Protein AF-A0A961FIK1-F1 (afdb_monomer_lite)

Radius of gyration: 22.3 Å; chains: 1; bounding box: 65×38×54 Å

Structure (mmCIF, N/CA/C/O backbone):
data_AF-A0A961FIK1-F1
#
_entry.id   AF-A0A961FIK1-F1
#
loop_
_atom_site.group_PDB
_atom_site.id
_atom_site.type_symbol
_atom_site.label_atom_id
_atom_site.label_alt_id
_atom_site.label_comp_id
_atom_site.label_asym_id
_atom_site.label_entity_id
_atom_site.label_seq_id
_atom_site.pdbx_PDB_ins_code
_atom_site.Cartn_x
_atom_site.Cartn_y
_atom_site.Cartn_z
_atom_site.occupancy
_atom_site.B_iso_or_equiv
_atom_site.auth_seq_id
_atom_site.auth_comp_id
_atom_site.auth_asym_id
_atom_site.auth_atom_id
_atom_site.pdbx_PDB_model_num
ATOM 1 N N . MET A 1 1 ? -31.647 -3.661 10.008 1.00 35.75 1 MET A N 1
ATOM 2 C CA . MET A 1 1 ? -30.331 -3.329 10.589 1.00 35.75 1 MET A CA 1
ATOM 3 C C . MET A 1 1 ? -29.696 -4.655 10.958 1.00 35.75 1 MET A C 1
ATOM 5 O O . MET A 1 1 ? -30.369 -5.390 11.673 1.00 35.75 1 MET A O 1
ATOM 9 N N . PRO A 1 2 ? -28.535 -5.035 10.400 1.00 36.81 2 PRO A N 1
ATOM 10 C CA . PRO A 1 2 ? -27.860 -6.245 10.852 1.00 36.81 2 PRO A CA 1
ATOM 11 C C . PRO A 1 2 ? -27.479 -6.052 12.323 1.00 36.81 2 PRO A C 1
ATOM 13 O O . PRO A 1 2 ? -27.181 -4.933 12.738 1.00 36.81 2 PRO A O 1
ATOM 16 N N . GLU A 1 3 ? -27.604 -7.111 13.112 1.00 38.38 3 GLU A N 1
ATOM 17 C CA . GLU A 1 3 ? -27.375 -7.116 14.557 1.00 38.38 3 GLU A CA 1
ATOM 18 C C . GLU A 1 3 ? -25.974 -6.569 14.874 1.00 38.38 3 GLU A C 1
ATOM 20 O O . GLU A 1 3 ? -24.973 -7.192 14.533 1.00 38.38 3 GLU A O 1
ATOM 25 N N . LEU A 1 4 ? -25.908 -5.384 15.496 1.00 46.44 4 LEU A N 1
ATOM 26 C CA . LEU A 1 4 ? -24.669 -4.811 16.023 1.00 46.44 4 LEU A CA 1
ATOM 27 C C . LEU A 1 4 ? -24.078 -5.810 17.017 1.00 46.44 4 LEU A C 1
ATOM 29 O O . LEU A 1 4 ? -24.717 -6.152 18.013 1.00 46.44 4 LEU A O 1
ATOM 33 N N . HIS A 1 5 ? -22.888 -6.312 16.706 1.00 48.72 5 HIS A N 1
ATOM 34 C CA . HIS A 1 5 ? -22.223 -7.367 17.449 1.00 48.72 5 HIS A CA 1
ATOM 35 C C . HIS A 1 5 ? -22.057 -6.979 18.932 1.00 48.72 5 HIS A C 1
ATOM 37 O O . HIS A 1 5 ? -21.330 -6.062 19.306 1.00 48.72 5 HIS A O 1
ATOM 43 N N . THR A 1 6 ? -22.787 -7.678 19.806 1.00 42.31 6 THR A N 1
ATOM 44 C CA . THR A 1 6 ? -22.958 -7.352 21.231 1.00 42.31 6 THR A CA 1
ATOM 45 C C . THR A 1 6 ? -21.866 -7.948 22.121 1.00 42.31 6 THR A C 1
ATOM 47 O O . THR A 1 6 ? -22.163 -8.584 23.139 1.00 42.31 6 THR A O 1
ATOM 50 N N . LYS A 1 7 ? -20.592 -7.784 21.763 1.00 56.00 7 LYS A N 1
ATOM 51 C CA . LYS A 1 7 ? -19.509 -7.998 22.729 1.00 56.00 7 LYS A CA 1
ATOM 52 C C . LYS A 1 7 ? -18.836 -6.673 23.031 1.00 56.00 7 LYS A C 1
ATOM 54 O O . LYS A 1 7 ? -17.932 -6.234 22.341 1.00 56.00 7 LYS A O 1
ATOM 59 N N . ASP A 1 8 ? -19.275 -6.038 24.109 1.00 60.16 8 ASP A N 1
ATOM 60 C CA . ASP A 1 8 ? -18.541 -4.925 24.696 1.00 60.16 8 ASP A CA 1
ATOM 61 C C . ASP A 1 8 ? -17.153 -5.409 25.138 1.00 60.16 8 ASP A C 1
ATOM 63 O O . ASP A 1 8 ? -17.010 -5.980 26.219 1.00 60.16 8 ASP A O 1
ATOM 67 N N . ILE A 1 9 ? -16.127 -5.173 24.318 1.00 68.69 9 ILE A N 1
ATOM 68 C CA . ILE A 1 9 ? -14.742 -5.297 24.770 1.00 68.69 9 ILE A CA 1
ATOM 69 C C . ILE A 1 9 ? -14.497 -4.166 25.771 1.00 68.69 9 ILE A C 1
ATOM 71 O O . ILE A 1 9 ? -14.730 -2.978 25.500 1.00 68.69 9 ILE A O 1
ATOM 75 N N . ASN A 1 10 ? -14.060 -4.531 26.970 1.00 71.94 10 ASN A N 1
ATOM 76 C CA . ASN A 1 10 ? -13.665 -3.552 27.975 1.00 71.94 10 ASN A CA 1
ATOM 77 C C . ASN A 1 10 ? -12.307 -2.945 27.570 1.00 71.94 10 ASN A C 1
ATOM 79 O O . ASN A 1 10 ? -11.428 -3.689 27.147 1.00 71.94 10 ASN A O 1
ATOM 83 N N . PRO A 1 11 ? -12.050 -1.634 27.743 1.00 70.50 11 PRO A N 1
ATOM 84 C CA . PRO A 1 11 ? -10.705 -1.073 27.579 1.00 70.50 11 PRO A CA 1
ATOM 85 C C . PRO A 1 11 ? -9.588 -1.840 28.301 1.00 70.50 11 PRO A C 1
ATOM 87 O O . PRO A 1 11 ? -8.454 -1.837 27.835 1.00 70.50 11 PRO A O 1
ATOM 90 N N . ALA A 1 12 ? -9.891 -2.500 29.425 1.00 68.44 12 ALA A N 1
ATOM 91 C CA . ALA A 1 12 ? -8.939 -3.341 30.156 1.00 68.44 12 ALA A CA 1
ATOM 92 C C . ALA A 1 12 ? -8.556 -4.644 29.424 1.00 68.44 12 ALA A C 1
ATOM 94 O O . ALA A 1 12 ? -7.549 -5.261 29.761 1.00 68.44 12 ALA A O 1
ATOM 95 N N . GLU A 1 13 ? -9.352 -5.059 28.441 1.00 80.06 13 GLU A N 1
ATOM 96 C CA . GLU A 1 13 ? -9.110 -6.222 27.584 1.00 80.06 13 GLU A CA 1
ATOM 97 C C . GLU A 1 13 ? -8.323 -5.847 26.319 1.00 80.06 13 GLU A C 1
ATOM 99 O O . GLU A 1 13 ? -7.896 -6.736 25.581 1.00 80.06 13 GLU A O 1
ATOM 104 N N . LEU A 1 14 ? -8.094 -4.547 26.069 1.00 85.25 14 LEU A N 1
ATOM 105 C CA . LEU A 1 14 ? -7.234 -4.122 24.972 1.00 85.25 14 LEU A CA 1
ATOM 106 C C . LEU A 1 14 ? -5.791 -4.595 25.214 1.00 85.25 14 LEU A C 1
ATOM 108 O O . LEU A 1 14 ? -5.265 -4.462 26.325 1.00 85.25 14 LEU A O 1
ATOM 112 N N . PRO A 1 15 ? -5.111 -5.086 24.166 1.00 87.81 15 PRO A N 1
ATOM 113 C CA . PRO A 1 15 ? -3.710 -5.449 24.214 1.00 87.81 15 PRO A CA 1
ATOM 114 C C . PRO A 1 15 ? -2.859 -4.335 24.804 1.00 87.81 15 PRO A C 1
ATOM 116 O O . PRO A 1 15 ? -2.998 -3.156 24.460 1.00 87.81 15 PRO A O 1
ATOM 119 N N . LYS A 1 16 ? -1.903 -4.736 25.647 1.00 90.19 16 LYS A N 1
ATOM 120 C CA . LYS A 1 16 ? -0.999 -3.798 26.311 1.00 90.19 16 LYS A CA 1
ATOM 121 C C . LYS A 1 16 ? -0.281 -2.893 25.306 1.00 90.19 16 LYS A C 1
ATOM 123 O O . LYS A 1 16 ? -0.148 -1.708 25.581 1.00 90.19 16 LYS A O 1
ATOM 128 N N . GLN A 1 17 ? 0.073 -3.423 24.130 1.00 89.31 17 GLN A N 1
ATOM 129 C CA . GLN A 1 17 ? 0.650 -2.670 23.011 1.00 89.31 17 GLN A CA 1
ATOM 130 C C . GLN A 1 17 ? -0.136 -1.392 22.690 1.00 89.31 17 GLN A C 1
ATOM 132 O O . GLN A 1 17 ? 0.450 -0.316 22.648 1.00 89.31 17 GLN A O 1
ATOM 137 N N . ILE A 1 18 ? -1.460 -1.485 22.543 1.00 91.25 18 ILE A N 1
ATOM 138 C CA . ILE A 1 18 ? -2.315 -0.338 22.209 1.00 91.25 18 ILE A CA 1
ATOM 139 C C . ILE A 1 18 ? -2.336 0.653 23.380 1.00 91.25 18 ILE A C 1
ATOM 141 O O . ILE A 1 18 ? -2.172 1.857 23.193 1.00 91.25 18 ILE A O 1
ATOM 145 N N . THR A 1 19 ? -2.484 0.159 24.613 1.00 92.69 19 THR A N 1
ATOM 146 C CA . THR A 1 19 ? -2.530 1.034 25.798 1.00 92.69 19 THR A CA 1
ATOM 147 C C . THR A 1 19 ? -1.193 1.724 26.092 1.00 92.69 19 THR A C 1
ATOM 149 O O . THR A 1 19 ? -1.180 2.873 26.536 1.00 92.69 19 THR A O 1
ATOM 152 N N . ASP A 1 20 ? -0.068 1.052 25.841 1.00 94.62 20 ASP A N 1
ATOM 153 C CA . ASP A 1 20 ? 1.279 1.593 26.018 1.00 94.62 20 ASP A CA 1
ATOM 154 C C . ASP A 1 20 ? 1.614 2.574 24.885 1.00 94.62 20 ASP A C 1
ATOM 156 O O . ASP A 1 20 ? 2.186 3.630 25.158 1.00 94.62 20 ASP A O 1
ATOM 160 N N . PHE A 1 21 ? 1.167 2.303 23.651 1.00 93.88 21 PHE A N 1
ATOM 161 C CA . PHE A 1 21 ? 1.253 3.246 22.534 1.00 93.88 21 PHE A CA 1
ATOM 162 C C . PHE A 1 21 ? 0.547 4.566 22.862 1.00 93.88 21 PHE A C 1
ATOM 164 O O . PHE A 1 21 ? 1.175 5.621 22.786 1.00 93.88 21 PHE A O 1
ATOM 171 N N . VAL A 1 22 ? -0.712 4.515 23.320 1.00 94.75 22 VAL A N 1
ATOM 172 C CA . VAL A 1 22 ? -1.480 5.713 23.710 1.00 94.75 22 VAL A CA 1
ATOM 173 C C . VAL A 1 22 ? -0.747 6.524 24.780 1.00 94.75 22 VAL A C 1
ATOM 175 O O . VAL A 1 22 ? -0.641 7.744 24.662 1.00 94.75 22 VAL A O 1
ATOM 178 N N . LYS A 1 23 ? -0.186 5.870 25.806 1.00 93.75 23 LYS A N 1
ATOM 179 C CA . LYS A 1 23 ? 0.623 6.555 26.832 1.00 93.75 23 LYS A CA 1
ATOM 180 C C . LYS A 1 23 ? 1.882 7.192 26.241 1.00 93.75 23 LYS A C 1
ATOM 182 O O . LYS A 1 23 ? 2.239 8.295 26.645 1.00 93.75 23 LYS A O 1
ATOM 187 N N . GLY A 1 24 ? 2.543 6.511 25.305 1.00 95.88 24 GLY A N 1
ATOM 188 C CA . GLY A 1 24 ? 3.771 6.979 24.662 1.00 95.88 24 GLY A CA 1
ATOM 189 C C . GLY A 1 24 ? 3.569 8.203 23.770 1.00 95.88 24 GLY A C 1
ATOM 190 O O . GLY A 1 24 ? 4.439 9.071 23.717 1.00 95.88 24 GLY A O 1
ATOM 191 N N . ILE A 1 25 ? 2.415 8.310 23.106 1.00 95.38 25 ILE A N 1
ATOM 192 C CA . ILE A 1 25 ? 2.108 9.449 22.232 1.00 95.38 25 ILE A CA 1
ATOM 193 C C . ILE A 1 25 ? 1.378 10.592 22.947 1.00 95.38 25 ILE A C 1
ATOM 195 O O . ILE A 1 25 ? 1.296 11.684 22.395 1.00 95.38 25 ILE A O 1
ATOM 199 N N . ALA A 1 26 ? 0.890 10.391 24.176 1.00 94.56 26 ALA A N 1
ATOM 200 C CA . ALA A 1 26 ? 0.053 11.359 24.891 1.00 94.56 26 ALA A CA 1
ATOM 201 C C . ALA A 1 26 ? 0.658 12.767 25.009 1.00 94.56 26 ALA A C 1
ATOM 203 O O . ALA A 1 26 ? -0.076 13.748 24.951 1.00 94.56 26 ALA A O 1
ATOM 204 N N . SER A 1 27 ? 1.982 12.888 25.140 1.00 95.44 27 SER A N 1
ATOM 205 C CA . SER A 1 27 ? 2.669 14.187 25.223 1.00 95.44 27 SER A CA 1
ATOM 206 C C . SER A 1 27 ? 2.723 14.953 23.896 1.00 95.44 27 SER A C 1
ATOM 208 O O . SER A 1 27 ? 2.976 16.155 23.903 1.00 95.44 27 SER A O 1
ATOM 210 N N . GLN A 1 28 ? 2.491 14.279 22.767 1.00 95.44 28 GLN A N 1
ATOM 211 C CA . GLN A 1 28 ? 2.524 14.870 21.425 1.00 95.44 28 GLN A CA 1
ATOM 212 C C . GLN A 1 28 ? 1.189 15.522 21.043 1.00 95.44 28 GLN A C 1
ATOM 214 O O . GLN A 1 28 ? 1.136 16.296 20.089 1.00 95.44 28 GLN A O 1
ATOM 219 N N . TYR A 1 29 ? 0.113 15.218 21.776 1.00 94.75 29 TYR A N 1
ATOM 220 C CA . TYR A 1 29 ? -1.241 15.644 21.443 1.00 94.75 29 TYR A CA 1
ATOM 221 C C . TYR A 1 29 ? -1.855 16.508 22.548 1.00 94.75 29 TYR A C 1
ATOM 223 O O . TYR A 1 29 ? -1.682 16.230 23.733 1.00 94.75 29 TYR A O 1
ATOM 231 N N . PRO A 1 30 ? -2.639 17.538 22.187 1.00 92.12 30 PRO A N 1
ATOM 232 C CA . PRO A 1 30 ? -3.250 18.433 23.168 1.00 92.12 30 PRO A CA 1
ATOM 233 C C . PRO A 1 30 ? -4.394 17.781 23.961 1.00 92.12 30 PRO A C 1
ATOM 235 O O . PRO A 1 30 ? -4.764 1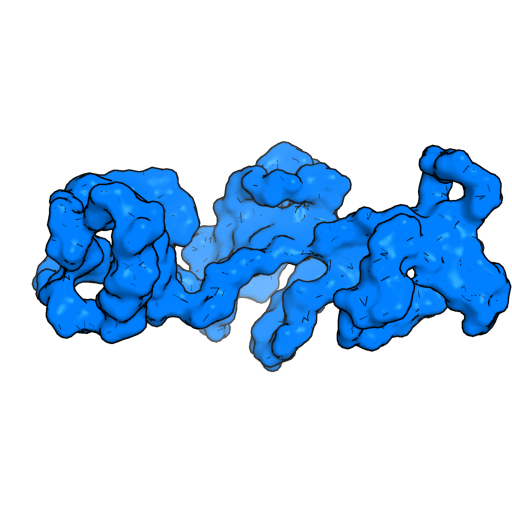8.274 25.024 1.00 92.12 30 PRO A O 1
ATOM 238 N N . ASN A 1 31 ? -5.006 16.713 23.441 1.00 93.38 31 ASN A N 1
ATOM 239 C CA . ASN A 1 31 ? -6.105 15.998 24.087 1.00 93.38 31 ASN A CA 1
ATOM 240 C C . ASN A 1 31 ? -6.201 14.548 23.587 1.00 93.38 31 ASN A C 1
ATOM 242 O O . ASN A 1 31 ? -5.608 14.184 22.572 1.00 93.38 31 ASN A O 1
ATOM 246 N N . SER A 1 32 ? -6.989 13.727 24.287 1.00 91.38 32 SER A N 1
ATOM 247 C CA . SER A 1 32 ? -7.154 12.306 23.968 1.00 91.38 32 SER A CA 1
ATOM 248 C C . SER A 1 32 ? -7.853 12.038 22.641 1.00 91.38 32 SER A C 1
ATOM 250 O O . SER A 1 32 ? -7.494 11.090 21.949 1.00 91.38 32 SER A O 1
ATOM 252 N N . LYS A 1 33 ? -8.800 12.893 22.244 1.00 93.62 33 LYS A N 1
ATOM 253 C CA . LYS A 1 33 ? -9.510 12.769 20.966 1.00 93.62 33 LYS A CA 1
ATOM 254 C C . LYS A 1 33 ? -8.563 12.892 19.769 1.00 93.62 33 LYS A C 1
ATOM 256 O O . LYS A 1 33 ? -8.719 12.161 18.797 1.00 93.62 33 LYS A O 1
ATOM 261 N N . ALA A 1 34 ? -7.549 13.752 19.849 1.00 94.50 34 ALA A N 1
ATOM 262 C CA . ALA A 1 34 ? -6.562 13.922 18.782 1.00 94.50 34 ALA A CA 1
ATOM 263 C C . ALA A 1 34 ? -5.703 12.662 18.531 1.00 94.50 34 ALA A C 1
ATOM 265 O O . ALA A 1 34 ? -5.119 12.526 17.461 1.00 94.50 34 ALA A O 1
ATOM 266 N N . MET A 1 35 ? -5.672 11.717 19.477 1.00 95.81 35 MET A N 1
ATOM 267 C CA . MET A 1 35 ? -4.962 10.439 19.343 1.00 95.81 35 MET A CA 1
ATOM 268 C C . MET A 1 35 ? -5.788 9.346 18.650 1.00 95.81 35 MET A C 1
ATOM 270 O O . MET A 1 35 ? -5.281 8.240 18.462 1.00 95.81 35 MET A O 1
ATOM 274 N N . LEU A 1 36 ? -7.044 9.618 18.275 1.00 96.06 36 LEU A N 1
ATOM 275 C CA . LEU A 1 36 ? -7.981 8.601 17.790 1.00 96.06 36 LEU A CA 1
ATOM 276 C C . LEU A 1 36 ? -7.482 7.867 16.541 1.00 96.06 36 LEU A C 1
ATOM 278 O O . LEU A 1 36 ? -7.367 6.646 16.574 1.00 96.06 36 LEU A O 1
ATOM 282 N N . ILE A 1 37 ? -7.131 8.591 15.474 1.00 95.44 37 ILE A N 1
ATOM 283 C CA . ILE A 1 37 ? -6.659 7.982 14.218 1.00 95.44 37 ILE A CA 1
ATOM 284 C C . ILE A 1 37 ? -5.373 7.162 14.440 1.00 95.44 37 ILE A C 1
ATOM 286 O O . ILE A 1 37 ? -5.373 5.986 14.078 1.00 95.44 37 ILE A O 1
ATOM 290 N N . PRO A 1 38 ? -4.305 7.692 15.080 1.00 94.50 38 PRO A N 1
ATOM 291 C CA . PRO A 1 38 ? -3.120 6.890 15.387 1.00 94.50 38 PRO A CA 1
ATOM 292 C C . PRO A 1 38 ? -3.431 5.625 16.194 1.00 94.50 38 PRO A C 1
ATOM 294 O O . PRO A 1 38 ? -2.852 4.575 15.934 1.00 94.50 38 PRO A O 1
ATOM 297 N N . THR A 1 39 ? -4.356 5.714 17.153 1.00 95.38 39 THR A N 1
ATOM 298 C CA . THR A 1 39 ? -4.746 4.577 18.000 1.00 95.38 39 THR A CA 1
ATOM 299 C C . THR A 1 39 ? -5.529 3.527 17.213 1.00 95.38 39 THR A C 1
ATOM 301 O O . THR A 1 39 ? -5.288 2.337 17.395 1.00 95.38 39 THR A O 1
ATOM 304 N N . LEU A 1 40 ? -6.429 3.943 16.315 1.00 94.94 40 LEU A N 1
ATOM 305 C CA . LEU A 1 40 ? -7.152 3.041 15.411 1.00 94.94 40 LEU A CA 1
ATOM 306 C C . LEU A 1 40 ? -6.193 2.337 14.448 1.00 94.94 40 LEU A C 1
ATOM 308 O O . LEU A 1 40 ? -6.298 1.127 14.264 1.00 94.94 40 LEU A O 1
ATOM 312 N N . ILE A 1 41 ? -5.219 3.065 13.894 1.00 92.38 41 ILE A N 1
ATOM 313 C CA . ILE A 1 41 ? -4.173 2.479 13.049 1.00 92.38 41 ILE A CA 1
ATOM 314 C C . ILE A 1 41 ? -3.366 1.458 13.853 1.00 92.38 41 ILE A C 1
ATOM 316 O O . ILE A 1 41 ? -3.162 0.350 13.374 1.00 92.38 41 ILE A O 1
ATOM 320 N N . GLU A 1 42 ? -2.942 1.784 15.076 1.00 92.12 42 GLU A N 1
ATOM 321 C CA . GLU A 1 42 ? -2.188 0.853 15.925 1.00 92.12 42 GLU A CA 1
ATOM 322 C C . GLU A 1 42 ? -2.999 -0.402 16.279 1.00 92.12 42 GLU A C 1
ATOM 324 O O . GLU A 1 42 ? -2.485 -1.519 16.218 1.00 92.12 42 GLU A O 1
ATOM 329 N N . ALA A 1 43 ? -4.289 -0.245 16.573 1.00 91.44 43 ALA A N 1
ATOM 330 C CA . ALA A 1 43 ? -5.183 -1.374 16.790 1.00 91.44 43 ALA A CA 1
ATOM 331 C C . ALA A 1 43 ? -5.332 -2.238 15.531 1.00 91.44 43 ALA A C 1
ATOM 333 O O . ALA A 1 43 ? -5.278 -3.464 15.617 1.00 91.44 43 ALA A O 1
ATOM 334 N N . GLN A 1 44 ? -5.438 -1.617 14.355 1.00 90.94 44 GLN A N 1
ATOM 335 C CA . GLN A 1 44 ? -5.439 -2.322 13.078 1.00 90.94 44 GLN A CA 1
ATOM 336 C C . GLN A 1 44 ? -4.134 -3.078 12.830 1.00 90.94 44 GLN A C 1
ATOM 338 O O . GLN A 1 44 ? -4.183 -4.169 12.275 1.00 90.94 44 GLN A O 1
ATOM 343 N N . LYS A 1 45 ? -2.971 -2.573 13.260 1.00 87.88 45 LYS A N 1
ATOM 344 C CA . LYS A 1 45 ? -1.719 -3.345 13.159 1.00 87.88 45 LYS A CA 1
ATOM 345 C C . LYS A 1 45 ? -1.812 -4.645 13.944 1.00 87.88 45 LYS A C 1
ATOM 347 O O . LYS A 1 45 ? -1.427 -5.692 13.436 1.00 87.88 45 LYS A O 1
ATOM 352 N N . TYR A 1 46 ? -2.362 -4.575 15.155 1.00 86.69 46 TYR A N 1
ATOM 353 C CA . TYR A 1 46 ? -2.495 -5.726 16.041 1.00 86.69 46 TYR A CA 1
ATOM 354 C C . TYR A 1 46 ? -3.542 -6.739 15.548 1.00 86.69 46 TYR A C 1
ATOM 356 O O . TYR A 1 46 ? -3.260 -7.930 15.439 1.00 86.69 46 TYR A O 1
ATOM 364 N N . TYR A 1 47 ? -4.754 -6.277 15.229 1.00 86.25 47 TYR A N 1
ATOM 365 C CA . TYR A 1 47 ? -5.883 -7.143 14.858 1.00 86.25 47 TYR A CA 1
ATOM 366 C C . TYR A 1 47 ? -5.973 -7.427 13.348 1.00 86.25 47 TYR A C 1
ATOM 368 O O . TYR A 1 47 ? -6.636 -8.369 12.909 1.00 86.25 47 TYR A O 1
ATOM 376 N N . GLY A 1 48 ? -5.302 -6.629 12.520 1.00 83.25 48 GLY A N 1
ATOM 377 C CA . GLY A 1 48 ? -5.389 -6.621 11.056 1.00 83.25 48 GLY A CA 1
ATOM 378 C C . GLY A 1 48 ? -6.526 -5.788 10.470 1.00 83.25 48 GLY A C 1
ATOM 379 O O . GLY A 1 48 ? -6.439 -5.376 9.320 1.00 83.25 48 GLY A O 1
ATOM 380 N N . HIS A 1 49 ? -7.577 -5.558 11.248 1.00 88.75 49 HIS A N 1
ATOM 381 C CA . HIS A 1 49 ? -8.743 -4.742 10.917 1.00 88.75 49 HIS A CA 1
ATOM 382 C C . HIS A 1 49 ? -9.370 -4.245 12.226 1.00 88.75 49 HIS A C 1
ATOM 384 O O . HIS A 1 49 ? -9.073 -4.780 13.299 1.00 88.75 49 HIS A O 1
ATOM 390 N N . VAL A 1 50 ? -10.209 -3.218 12.156 1.00 91.44 50 VAL A N 1
ATOM 391 C CA . VAL A 1 50 ? -10.878 -2.618 13.312 1.00 91.44 50 VAL A CA 1
ATOM 392 C C . VAL A 1 50 ? -12.332 -3.071 13.339 1.00 91.44 50 VAL A C 1
ATOM 394 O O . VAL A 1 50 ? -13.143 -2.603 12.546 1.00 91.44 50 VAL A O 1
ATOM 397 N N . THR A 1 51 ? -12.665 -3.979 14.255 1.00 91.62 51 THR A N 1
ATOM 398 C CA . THR A 1 51 ? -14.062 -4.363 14.499 1.00 91.62 51 THR A CA 1
ATOM 399 C C . THR A 1 51 ? -14.777 -3.318 15.353 1.00 91.62 51 THR A C 1
ATOM 401 O O . THR A 1 51 ? -14.132 -2.505 16.026 1.00 91.62 51 THR A O 1
ATOM 404 N N . ASP A 1 52 ? -16.109 -3.365 15.381 1.00 91.00 52 ASP A N 1
ATOM 405 C CA . ASP A 1 52 ? -16.915 -2.465 16.213 1.00 91.00 52 ASP A CA 1
ATOM 406 C C . ASP A 1 52 ? -16.549 -2.573 17.691 1.00 91.00 52 ASP A C 1
ATOM 408 O O . ASP A 1 52 ? -16.457 -1.568 18.395 1.00 91.00 52 ASP A O 1
ATOM 412 N N . GLU A 1 53 ? -16.264 -3.782 18.170 1.00 89.75 53 GLU A N 1
ATOM 413 C CA . GLU A 1 53 ? -15.875 -4.007 19.555 1.00 89.75 53 GLU A CA 1
ATOM 414 C C . GLU A 1 53 ? -14.543 -3.329 19.895 1.00 89.75 53 GLU A C 1
ATOM 416 O O . GLU A 1 53 ? -14.411 -2.694 20.947 1.00 89.75 53 GLU A O 1
ATOM 421 N N . VAL A 1 54 ? -13.568 -3.407 18.984 1.00 91.31 54 VAL A N 1
ATOM 422 C CA . VAL A 1 54 ? -12.274 -2.725 19.126 1.00 91.31 54 VAL A CA 1
ATOM 423 C C . VAL A 1 54 ? -12.467 -1.208 19.075 1.00 91.31 54 VAL A C 1
ATOM 425 O O . VAL A 1 54 ? -11.921 -0.488 19.916 1.00 91.31 54 VAL A O 1
ATOM 428 N N . ALA A 1 55 ? -13.284 -0.713 18.144 1.00 93.56 55 ALA A N 1
ATOM 429 C CA . ALA A 1 55 ? -13.608 0.705 18.012 1.00 93.56 55 ALA A CA 1
ATOM 430 C C . ALA A 1 55 ? -14.293 1.264 19.272 1.00 93.56 55 ALA A C 1
ATOM 432 O O . ALA A 1 55 ? -13.895 2.315 19.784 1.00 93.56 55 ALA A O 1
ATOM 433 N N . MET A 1 56 ? -15.265 0.539 19.834 1.00 93.19 56 MET A N 1
ATOM 434 C CA . MET A 1 56 ? -15.928 0.889 21.094 1.00 93.19 56 MET A CA 1
ATOM 435 C C . MET A 1 56 ? -14.942 0.931 22.265 1.00 93.19 56 MET A C 1
ATOM 437 O O . MET A 1 56 ? -14.975 1.870 23.069 1.00 93.19 56 MET A O 1
ATOM 441 N N . ALA A 1 57 ? -14.045 -0.052 22.368 1.00 93.44 57 ALA A N 1
ATOM 442 C CA . ALA A 1 57 ? -13.031 -0.091 23.418 1.00 93.44 57 ALA A CA 1
ATOM 443 C C . ALA A 1 57 ? -12.052 1.094 23.315 1.00 93.44 57 ALA A C 1
ATOM 445 O O . ALA A 1 57 ? -11.736 1.722 24.329 1.00 93.44 57 ALA A O 1
ATOM 446 N N . ILE A 1 58 ? -11.629 1.460 22.101 1.00 94.56 58 ILE A N 1
ATOM 447 C CA . ILE A 1 58 ? -10.779 2.636 21.849 1.00 94.56 58 ILE A CA 1
ATOM 448 C C . ILE A 1 58 ? -11.522 3.936 22.173 1.00 94.56 58 ILE A C 1
ATOM 450 O O . ILE A 1 58 ? -10.954 4.820 22.818 1.00 94.56 58 ILE A O 1
ATOM 454 N N . GLY A 1 59 ? -12.800 4.045 21.800 1.00 94.69 59 GLY A N 1
ATOM 455 C CA . GLY A 1 59 ? -13.647 5.183 22.163 1.00 94.69 59 GLY A CA 1
ATOM 456 C C . GLY A 1 59 ? -13.720 5.372 23.678 1.00 94.69 59 GLY A C 1
ATOM 457 O O . GLY A 1 59 ? -13.447 6.459 24.190 1.00 94.69 59 GLY A O 1
ATOM 458 N N . LYS A 1 60 ? -13.965 4.290 24.426 1.00 94.25 60 LYS A N 1
ATOM 459 C CA . LYS A 1 60 ? -13.947 4.299 25.899 1.00 94.25 60 LYS A CA 1
ATOM 460 C C . LYS A 1 60 ? -12.563 4.681 26.458 1.00 94.25 60 LYS A C 1
ATOM 462 O O . LYS A 1 60 ? -12.497 5.493 27.380 1.00 94.25 60 LYS A O 1
ATOM 467 N N . LEU A 1 61 ? -11.468 4.159 25.891 1.00 93.38 61 LEU A N 1
ATOM 468 C CA . LEU A 1 61 ? -10.086 4.471 26.299 1.00 93.38 61 LEU A CA 1
ATOM 469 C C . LEU A 1 61 ? -9.752 5.962 26.133 1.00 93.38 61 LEU A C 1
ATOM 471 O O . LEU A 1 61 ? -9.182 6.580 27.034 1.00 93.38 61 LEU A O 1
ATOM 475 N N . LEU A 1 62 ? -10.122 6.546 24.994 1.00 94.62 62 LEU A N 1
ATOM 476 C CA . LEU A 1 62 ? -9.827 7.940 24.652 1.00 94.62 62 LEU A CA 1
ATOM 477 C C . LEU A 1 62 ? -10.915 8.923 25.107 1.00 94.62 62 LEU A C 1
ATOM 479 O O . LEU A 1 62 ? -10.751 10.132 24.932 1.00 94.62 62 LEU A O 1
ATOM 483 N N . LYS A 1 63 ? -11.997 8.426 25.720 1.00 94.81 63 LYS A N 1
ATOM 484 C CA . LYS A 1 63 ? -13.190 9.196 26.111 1.00 94.81 63 LYS A CA 1
ATOM 485 C C . LYS A 1 63 ? -13.845 9.913 24.923 1.00 94.81 63 LYS A C 1
ATOM 487 O O . LYS A 1 63 ? -14.274 11.059 25.043 1.00 94.81 63 LYS A O 1
ATOM 492 N N . VAL A 1 64 ? -13.908 9.232 23.782 1.00 95.19 64 VAL A N 1
ATOM 493 C CA . VAL A 1 64 ? -14.574 9.688 22.556 1.00 95.19 64 VAL A CA 1
ATOM 494 C C . VAL A 1 64 ? -15.870 8.887 22.368 1.00 95.19 64 VAL A C 1
ATOM 496 O O . VAL A 1 64 ? -15.833 7.659 22.489 1.00 95.19 64 VAL A O 1
ATOM 499 N N . PRO A 1 65 ? -17.020 9.534 22.095 1.00 94.12 65 PRO A N 1
ATOM 500 C CA . PRO A 1 65 ? -18.268 8.828 21.814 1.00 94.12 65 PRO A CA 1
ATOM 501 C C . PRO A 1 65 ? -18.127 7.883 20.617 1.00 94.12 65 PRO A C 1
ATOM 503 O O . PRO A 1 65 ? -17.536 8.261 19.608 1.00 94.12 65 PRO A O 1
ATOM 506 N N . TYR A 1 66 ? -18.716 6.685 20.693 1.00 92.81 66 TYR A N 1
ATOM 507 C CA . TYR A 1 66 ? -18.609 5.689 19.618 1.00 92.81 66 TYR A CA 1
ATOM 508 C C . TYR A 1 66 ? -19.072 6.225 18.257 1.00 92.81 66 TYR A C 1
ATOM 510 O O . TYR A 1 66 ? -18.373 6.010 17.281 1.00 92.81 66 TYR A O 1
ATOM 518 N N . GLY A 1 67 ? -20.152 7.013 18.193 1.00 94.06 67 GLY A N 1
ATOM 519 C CA . GLY A 1 67 ? -20.607 7.596 16.923 1.00 94.06 67 GLY A CA 1
ATOM 520 C C . GLY A 1 67 ? -19.580 8.524 16.255 1.00 94.06 67 GLY A C 1
ATOM 521 O O . GLY A 1 67 ? -19.549 8.631 15.036 1.00 94.06 67 GLY A O 1
ATOM 522 N N . GLU A 1 68 ? -18.694 9.167 17.024 1.00 94.88 68 GLU A N 1
ATOM 523 C CA . GLU A 1 68 ? -17.574 9.917 16.438 1.00 94.88 68 GLU A CA 1
ATOM 524 C C . GLU A 1 68 ? -16.442 8.993 15.976 1.00 94.88 68 GLU A C 1
ATOM 526 O O . GLU A 1 68 ? -15.763 9.300 14.999 1.00 94.88 68 GLU A O 1
ATOM 531 N N . VAL A 1 69 ? -16.225 7.872 16.670 1.00 95.50 69 VAL A N 1
ATOM 532 C CA . VAL A 1 69 ? -15.248 6.854 16.260 1.00 95.50 69 VAL A CA 1
ATOM 533 C C . VAL A 1 69 ? -15.689 6.191 14.960 1.00 95.50 69 VAL A C 1
ATOM 535 O O . VAL A 1 69 ? -14.894 6.115 14.031 1.00 95.50 69 VAL A O 1
ATOM 538 N N . GLU A 1 70 ? -16.951 5.779 14.876 1.00 94.62 70 GLU A N 1
ATOM 539 C CA . GLU A 1 70 ? -17.579 5.212 13.681 1.00 94.62 70 GLU A CA 1
ATOM 540 C C . GLU A 1 70 ? -17.480 6.186 12.503 1.00 94.62 70 GLU A C 1
ATOM 542 O O . GLU A 1 70 ? -16.956 5.820 11.457 1.00 94.62 70 GLU A O 1
ATOM 547 N N . ALA A 1 71 ? -17.822 7.464 12.706 1.00 95.25 71 ALA A N 1
ATOM 548 C CA . ALA A 1 71 ? -17.677 8.483 11.667 1.00 95.25 71 ALA A CA 1
ATOM 549 C C . ALA A 1 71 ? -16.232 8.625 11.154 1.00 95.25 71 ALA A C 1
ATOM 551 O O . ALA A 1 71 ? -16.023 8.881 9.972 1.00 95.25 71 ALA A O 1
ATOM 552 N N . VAL A 1 72 ? -15.225 8.469 12.021 1.00 96.25 72 VAL A N 1
ATOM 553 C CA . VAL A 1 72 ? -13.810 8.480 11.614 1.00 96.25 72 VAL A CA 1
ATOM 554 C C . VAL A 1 72 ? -13.446 7.215 10.841 1.00 96.25 72 VAL A C 1
ATOM 556 O O . VAL A 1 72 ? -12.753 7.314 9.831 1.00 96.25 72 VAL A O 1
ATOM 559 N N . ILE A 1 73 ? -13.902 6.044 11.285 1.00 94.94 73 ILE A N 1
ATOM 560 C CA . ILE A 1 73 ? -13.651 4.773 10.596 1.00 94.94 73 ILE A CA 1
ATOM 561 C C . ILE A 1 73 ? -14.262 4.802 9.189 1.00 94.94 73 ILE A C 1
ATOM 563 O O . ILE A 1 73 ? -13.565 4.500 8.226 1.00 94.94 73 ILE A O 1
ATOM 567 N N . ASP A 1 74 ? -15.509 5.252 9.062 1.00 92.88 74 ASP A N 1
ATOM 568 C CA . ASP A 1 74 ? -16.210 5.338 7.778 1.00 92.88 74 ASP A CA 1
ATOM 569 C C . ASP A 1 74 ? -15.604 6.393 6.840 1.00 92.88 74 ASP A C 1
ATOM 571 O O . ASP A 1 74 ? -15.661 6.259 5.617 1.00 92.88 74 ASP A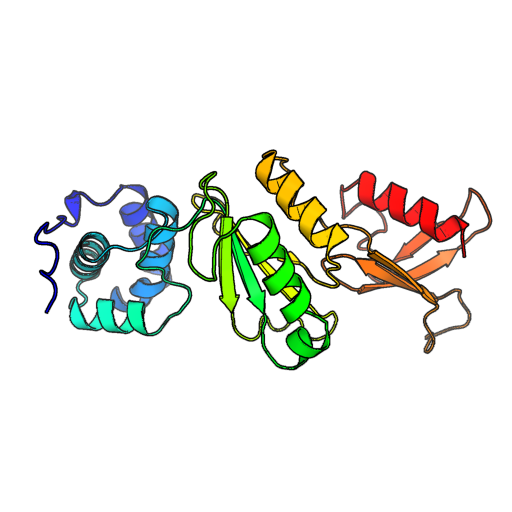 O 1
ATOM 575 N N . PHE A 1 75 ? -15.021 7.460 7.394 1.00 96.00 75 PHE A N 1
ATOM 576 C CA . PHE A 1 75 ? -14.437 8.544 6.606 1.00 96.00 75 PHE A CA 1
ATOM 577 C C . PHE A 1 75 ? -13.059 8.194 6.026 1.00 96.00 75 PHE A C 1
ATOM 579 O O . PHE A 1 75 ? -12.747 8.589 4.900 1.00 96.00 75 PHE A O 1
ATOM 586 N N . TYR A 1 76 ? -12.209 7.488 6.778 1.00 94.06 76 TYR A N 1
ATOM 587 C CA . TYR A 1 76 ? -10.838 7.188 6.356 1.00 94.06 76 TYR A CA 1
ATOM 588 C C . TYR A 1 76 ? -10.715 5.785 5.758 1.00 94.06 76 TYR A C 1
ATOM 590 O O . TYR A 1 76 ? -10.679 4.789 6.472 1.00 94.06 76 TYR A O 1
ATOM 598 N N . THR A 1 77 ? -10.474 5.719 4.449 1.00 91.00 77 THR A N 1
ATOM 599 C CA . THR A 1 77 ? -10.326 4.465 3.681 1.00 91.00 77 THR A CA 1
ATOM 600 C C . THR A 1 77 ? -9.175 3.557 4.131 1.00 91.00 77 THR A C 1
ATOM 602 O O . THR A 1 77 ? -9.155 2.373 3.804 1.00 91.00 77 THR A O 1
ATOM 605 N N . MET A 1 78 ? -8.207 4.090 4.884 1.00 89.56 78 MET A N 1
ATOM 606 C CA . MET A 1 78 ? -7.089 3.321 5.443 1.00 89.56 78 MET A CA 1
ATOM 607 C C . MET A 1 78 ? -7.478 2.499 6.679 1.00 89.56 78 MET A C 1
ATOM 609 O O . MET A 1 78 ? -6.705 1.628 7.089 1.00 89.56 78 MET A O 1
ATOM 613 N N . ILE A 1 79 ? -8.629 2.789 7.295 1.00 92.25 79 ILE A N 1
ATOM 614 C CA . ILE A 1 79 ? -9.141 2.058 8.452 1.00 92.25 79 ILE A CA 1
ATOM 615 C C . ILE A 1 79 ? -10.127 1.008 7.943 1.00 92.25 79 ILE A C 1
ATOM 617 O O . ILE A 1 79 ? -11.200 1.307 7.434 1.00 92.25 79 ILE A O 1
ATOM 621 N N . LEU A 1 80 ? -9.727 -0.249 8.046 1.00 90.56 80 LEU A N 1
ATOM 622 C CA . LEU A 1 80 ? -10.399 -1.389 7.453 1.00 90.56 80 LEU A CA 1
ATOM 623 C C . LEU A 1 80 ? -11.276 -2.048 8.507 1.00 90.56 80 LEU A C 1
ATOM 625 O O . LEU A 1 80 ? -10.778 -2.482 9.540 1.00 90.56 80 LEU A O 1
ATOM 629 N N . GLN A 1 81 ? -12.570 -2.173 8.227 1.00 89.69 81 GLN A N 1
ATOM 630 C CA . GLN A 1 81 ? -13.514 -2.887 9.098 1.00 89.69 81 GLN A CA 1
ATOM 631 C C . GLN A 1 81 ? -13.622 -4.379 8.774 1.00 89.69 81 GLN A C 1
ATOM 633 O O . GLN A 1 81 ? -14.144 -5.160 9.565 1.00 89.69 81 GLN A O 1
ATOM 638 N N . LYS A 1 82 ? -13.149 -4.793 7.595 1.00 89.06 82 LYS A N 1
ATOM 639 C CA . LYS A 1 82 ? -13.231 -6.180 7.132 1.00 89.06 82 LYS A CA 1
ATOM 640 C C . LYS A 1 82 ? -11.877 -6.871 7.259 1.00 89.06 82 LYS A C 1
ATOM 642 O O . LYS A 1 82 ? -10.852 -6.214 7.070 1.00 89.06 82 LYS A O 1
ATOM 647 N N . PRO A 1 83 ? -11.858 -8.189 7.516 1.00 89.25 83 PRO A N 1
ATOM 648 C CA . PRO A 1 83 ? -10.633 -8.966 7.448 1.00 89.25 83 PRO A CA 1
ATOM 649 C C . PRO A 1 83 ? -9.957 -8.806 6.085 1.00 89.25 83 PRO A C 1
ATOM 651 O O . PRO A 1 83 ? -10.621 -8.784 5.049 1.00 89.25 83 PRO A O 1
ATOM 654 N N . THR A 1 84 ? -8.632 -8.741 6.098 1.00 90.31 84 THR A N 1
ATOM 655 C CA . THR A 1 84 ? -7.786 -8.701 4.903 1.00 90.31 84 THR A CA 1
ATOM 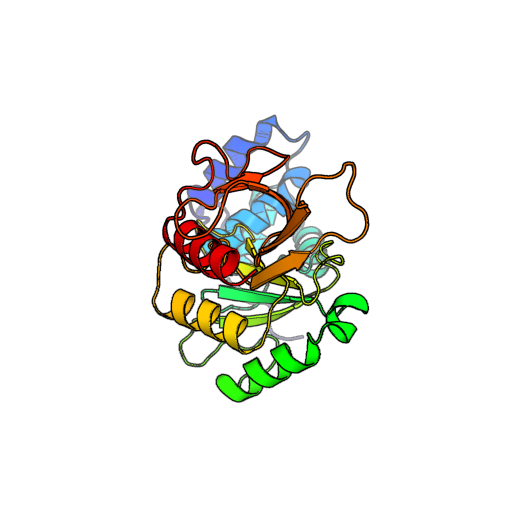656 C C . THR A 1 84 ? -6.782 -9.844 4.919 1.00 90.31 84 THR A C 1
ATOM 658 O O . THR A 1 84 ? -6.502 -10.436 5.970 1.00 90.31 84 THR A O 1
ATOM 661 N N . GLY A 1 85 ? -6.241 -10.164 3.746 1.00 90.75 85 GLY A N 1
ATOM 662 C CA . GLY A 1 85 ? -5.090 -11.048 3.619 1.00 90.75 85 GLY A CA 1
ATOM 663 C C . GLY A 1 85 ? -3.861 -10.481 4.329 1.00 90.75 85 GLY A C 1
ATOM 664 O O . GLY A 1 85 ? -3.867 -9.346 4.805 1.00 90.75 85 GLY A O 1
ATOM 665 N N . GLU A 1 86 ? -2.802 -11.277 4.420 1.00 90.44 86 GLU A N 1
ATOM 666 C CA . GLU A 1 86 ? -1.530 -10.847 5.020 1.00 90.44 86 GLU A CA 1
ATOM 667 C C . GLU A 1 86 ? -0.990 -9.539 4.411 1.00 90.44 86 GLU A C 1
ATOM 669 O O . GLU A 1 86 ? -0.510 -8.663 5.136 1.00 90.44 86 GLU A O 1
ATOM 674 N N . TYR A 1 87 ? -1.146 -9.392 3.097 1.00 91.69 87 TYR A N 1
ATOM 675 C CA . TYR A 1 87 ? -0.765 -8.240 2.302 1.00 91.69 87 TYR A CA 1
ATOM 676 C C . TYR A 1 87 ? -1.983 -7.612 1.629 1.00 91.69 87 TYR A C 1
ATOM 678 O O . TYR A 1 87 ? -2.754 -8.263 0.920 1.00 91.69 87 TYR A O 1
ATOM 686 N N . ILE A 1 88 ? -2.113 -6.304 1.785 1.00 92.69 88 ILE A N 1
ATOM 687 C CA . ILE A 1 88 ? -3.034 -5.492 1.002 1.00 92.69 88 ILE A CA 1
ATOM 688 C C . ILE A 1 88 ? -2.254 -4.929 -0.180 1.00 92.69 88 ILE A C 1
ATOM 690 O O . ILE A 1 88 ? -1.218 -4.284 -0.003 1.00 92.69 88 ILE A O 1
ATOM 694 N N . VAL A 1 89 ? -2.769 -5.178 -1.377 1.00 94.81 89 VAL A N 1
ATOM 695 C CA . VAL A 1 89 ? -2.251 -4.657 -2.639 1.00 94.81 89 VAL A CA 1
ATOM 696 C C . VAL A 1 89 ? -3.150 -3.494 -3.041 1.00 94.81 89 VAL A C 1
ATOM 698 O O . VAL A 1 89 ? -4.227 -3.702 -3.590 1.00 94.81 89 VAL A O 1
ATOM 701 N N . GLY A 1 90 ? -2.745 -2.273 -2.708 1.00 95.00 90 GLY A N 1
ATOM 702 C CA . GLY A 1 90 ? -3.423 -1.044 -3.110 1.00 95.00 90 GLY A CA 1
ATOM 703 C C . GLY A 1 90 ? -2.977 -0.624 -4.506 1.00 95.00 90 GLY A C 1
ATOM 704 O O . GLY A 1 90 ? -1.844 -0.179 -4.674 1.00 95.00 90 GLY A O 1
ATOM 705 N N . LEU A 1 91 ? -3.846 -0.759 -5.502 1.00 95.50 91 LEU A N 1
ATOM 706 C CA . LEU A 1 91 ? -3.583 -0.355 -6.882 1.00 95.50 91 LEU A CA 1
ATOM 707 C C . LEU A 1 91 ? -4.258 0.984 -7.178 1.00 95.50 91 LEU A C 1
ATOM 709 O O . LEU A 1 91 ? -5.475 1.096 -7.047 1.00 95.50 91 LEU A O 1
ATOM 713 N N . CYS A 1 92 ? -3.469 1.981 -7.581 1.00 95.62 92 CYS A N 1
ATOM 714 C CA . CYS A 1 92 ? -3.990 3.290 -7.964 1.00 95.62 92 CYS A CA 1
ATOM 715 C C . CYS A 1 92 ? -4.804 3.192 -9.266 1.00 95.62 92 CYS A C 1
ATOM 717 O O . CYS A 1 92 ? -4.264 2.735 -10.275 1.00 95.62 92 CYS A O 1
ATOM 719 N N . ASP A 1 93 ? -6.054 3.659 -9.272 1.00 93.56 93 ASP A N 1
ATOM 720 C CA . ASP A 1 93 ? -6.926 3.700 -10.465 1.00 93.56 93 ASP A CA 1
ATOM 721 C C . ASP A 1 93 ? -7.282 5.111 -10.943 1.00 93.56 93 ASP A C 1
ATOM 723 O O . ASP A 1 93 ? -8.100 5.301 -11.844 1.00 93.56 93 ASP A O 1
ATOM 727 N N . THR A 1 94 ? -6.607 6.126 -10.404 1.00 94.81 94 THR A N 1
ATOM 728 C CA . THR A 1 94 ? -6.729 7.481 -10.947 1.00 94.81 94 THR A CA 1
ATOM 729 C C . THR A 1 94 ? -6.186 7.565 -12.372 1.00 94.81 94 THR A C 1
ATOM 731 O O . THR A 1 94 ? -5.347 6.769 -12.798 1.00 94.81 94 THR A O 1
ATOM 734 N N . TRP A 1 95 ? -6.631 8.592 -13.098 1.00 93.75 95 TRP A N 1
ATOM 735 C CA . TRP A 1 95 ? -6.415 8.778 -14.537 1.00 93.75 95 TRP A CA 1
ATOM 736 C C . TRP A 1 95 ? -5.014 8.410 -15.053 1.00 93.75 95 TRP A C 1
ATOM 738 O O . TRP A 1 95 ? -4.890 7.689 -16.040 1.00 93.75 95 TRP A O 1
ATOM 748 N N . ASN A 1 96 ? -3.949 8.872 -14.389 1.00 93.19 96 ASN A N 1
ATOM 749 C CA . ASN A 1 96 ? -2.580 8.597 -14.830 1.00 93.19 96 ASN A CA 1
ATOM 750 C C . ASN A 1 96 ? -2.208 7.112 -14.722 1.00 93.19 96 ASN A C 1
ATOM 752 O O . ASN A 1 96 ? -1.534 6.592 -15.608 1.00 93.19 96 ASN A O 1
ATOM 756 N N . CYS A 1 97 ? -2.622 6.434 -13.649 1.00 94.81 97 CYS A N 1
ATOM 757 C CA . CYS A 1 97 ? -2.353 5.007 -13.469 1.00 94.81 97 CYS A CA 1
ATOM 758 C C . CYS A 1 97 ? -3.251 4.150 -14.360 1.00 94.81 97 CYS A C 1
ATOM 760 O O . CYS A 1 97 ? -2.770 3.165 -14.916 1.00 94.81 97 CYS A O 1
ATOM 762 N N . GLU A 1 98 ? -4.497 4.569 -14.583 1.00 93.56 98 GLU A N 1
ATOM 763 C CA . GLU A 1 98 ? -5.391 3.930 -15.549 1.00 93.56 98 GLU A CA 1
ATOM 764 C C . GLU A 1 98 ? -4.776 3.942 -16.957 1.00 93.56 98 GLU A C 1
ATOM 766 O O . GLU A 1 98 ? -4.651 2.898 -17.598 1.00 93.56 98 GLU A O 1
ATOM 771 N N . TRP A 1 99 ? -4.270 5.096 -17.404 1.00 92.62 99 TRP A N 1
ATOM 772 C CA . TRP A 1 99 ? -3.547 5.219 -18.676 1.00 92.62 99 TRP A CA 1
ATOM 773 C C . TRP A 1 99 ? -2.225 4.449 -18.707 1.00 92.62 99 TRP A C 1
ATOM 775 O O . TRP A 1 99 ? -1.811 3.982 -19.766 1.00 92.62 99 TRP A O 1
ATOM 785 N N . GLY A 1 100 ? -1.567 4.306 -17.556 1.00 90.56 100 GLY A N 1
ATOM 786 C CA . GLY A 1 100 ? -0.348 3.514 -17.410 1.00 90.56 100 GLY A CA 1
ATOM 787 C C . GLY A 1 100 ? -0.572 2.003 -17.344 1.00 90.56 100 GLY A C 1
ATOM 788 O O . GLY A 1 100 ? 0.402 1.271 -17.220 1.00 90.56 100 GLY A O 1
ATOM 789 N N . GLY A 1 101 ? -1.815 1.517 -17.429 1.00 92.50 101 GLY A N 1
ATOM 790 C CA . GLY A 1 101 ? -2.109 0.082 -17.464 1.00 92.50 101 GLY A CA 1
ATOM 791 C C . GLY A 1 101 ? -2.525 -0.533 -16.126 1.00 92.50 101 GLY A C 1
ATOM 792 O O . GLY A 1 101 ? -2.464 -1.754 -15.982 1.00 92.50 101 GLY A O 1
ATOM 793 N N . ALA A 1 102 ? -2.994 0.262 -15.158 1.00 94.56 102 ALA A N 1
ATOM 794 C CA . ALA A 1 102 ? -3.557 -0.263 -13.909 1.00 94.56 102 ALA A CA 1
ATOM 795 C C . ALA A 1 102 ? -4.713 -1.251 -14.159 1.00 94.56 102 ALA A C 1
ATOM 797 O O . ALA A 1 102 ? -4.767 -2.302 -13.522 1.00 94.56 102 ALA A O 1
ATOM 798 N N . ALA A 1 103 ? -5.582 -0.986 -15.141 1.00 94.06 103 ALA A N 1
ATOM 799 C CA . ALA A 1 103 ? -6.645 -1.913 -15.532 1.00 94.06 103 ALA A CA 1
ATOM 800 C C . ALA A 1 103 ? -6.117 -3.319 -15.875 1.00 94.06 103 ALA A C 1
ATOM 802 O O . ALA A 1 103 ? -6.666 -4.310 -15.394 1.00 94.06 103 ALA A O 1
ATOM 803 N N . ALA A 1 104 ? -5.008 -3.407 -16.618 1.00 94.69 104 ALA A N 1
ATOM 804 C CA . ALA A 1 104 ? -4.393 -4.682 -16.979 1.00 94.69 104 ALA A CA 1
ATOM 805 C C . ALA A 1 104 ? -3.844 -5.422 -15.748 1.00 94.69 104 ALA A C 1
ATOM 807 O O . ALA A 1 104 ? -4.037 -6.629 -15.623 1.00 94.69 104 ALA A O 1
ATOM 808 N N . LEU A 1 105 ? -3.225 -4.706 -14.800 1.00 95.44 105 LEU A N 1
ATOM 809 C CA . LEU A 1 105 ? -2.767 -5.303 -13.538 1.00 95.44 105 LEU A CA 1
ATOM 810 C C . LEU A 1 105 ? -3.935 -5.819 -12.688 1.00 95.44 105 LEU A C 1
ATOM 812 O O . LEU A 1 105 ? -3.849 -6.908 -12.118 1.00 95.44 105 LEU A O 1
ATOM 816 N N . LYS A 1 106 ? -5.041 -5.068 -12.629 1.00 96.00 106 LYS A N 1
ATOM 817 C CA . LYS A 1 106 ? -6.264 -5.476 -11.926 1.00 96.00 106 LYS A CA 1
ATOM 818 C C . LYS A 1 106 ? -6.842 -6.756 -12.526 1.00 96.00 106 LYS A C 1
ATOM 820 O O . LYS A 1 106 ? -7.118 -7.708 -11.799 1.00 96.00 106 LYS A O 1
ATOM 825 N N . GLU A 1 107 ? -7.036 -6.778 -13.842 1.00 96.12 107 GLU A N 1
ATOM 826 C CA . GLU A 1 107 ? -7.581 -7.936 -14.557 1.00 96.12 107 GLU A CA 1
ATOM 827 C C . GLU A 1 107 ? -6.682 -9.161 -14.406 1.00 96.12 107 GLU A C 1
ATOM 829 O O . GLU A 1 107 ? -7.178 -10.251 -14.119 1.00 96.12 107 GLU A O 1
ATOM 834 N N . HIS A 1 108 ? -5.365 -8.968 -14.502 1.00 96.19 108 HIS A N 1
ATOM 835 C CA . HIS A 1 108 ? -4.382 -10.023 -14.283 1.00 96.19 108 HIS A CA 1
ATOM 836 C C . HIS A 1 108 ? -4.459 -10.605 -12.869 1.00 96.19 108 HIS A C 1
ATOM 838 O O . HIS A 1 108 ? -4.522 -11.823 -12.710 1.00 96.19 108 HIS A O 1
ATOM 844 N N . PHE A 1 109 ? -4.534 -9.759 -11.835 1.00 96.06 109 PHE A N 1
ATOM 845 C CA . PHE A 1 109 ? -4.681 -10.221 -10.452 1.00 96.06 109 PHE A CA 1
ATOM 846 C C . PHE A 1 109 ? -5.954 -11.059 -10.267 1.00 96.06 109 PHE A C 1
ATOM 848 O O . PHE A 1 109 ? -5.910 -12.150 -9.692 1.00 96.06 109 PHE A O 1
ATOM 855 N N . ILE A 1 110 ? -7.087 -10.569 -10.781 1.00 95.94 110 ILE A N 1
ATOM 856 C CA . ILE A 1 110 ? -8.375 -11.268 -10.689 1.00 95.94 110 ILE A CA 1
ATOM 857 C C . ILE A 1 110 ? -8.303 -12.611 -11.423 1.00 95.94 110 ILE A C 1
ATOM 859 O O . ILE A 1 110 ? -8.766 -13.619 -10.891 1.00 95.94 110 ILE A O 1
ATOM 863 N N . ALA A 1 111 ? -7.692 -12.652 -12.609 1.00 96.50 111 ALA A N 1
ATOM 864 C CA . ALA A 1 111 ? -7.512 -13.881 -13.375 1.00 96.50 111 ALA A CA 1
ATOM 865 C C . ALA A 1 111 ? -6.603 -14.892 -12.654 1.00 96.50 111 ALA A C 1
ATOM 867 O O . ALA A 1 111 ? -6.919 -16.082 -12.631 1.00 96.50 111 ALA A O 1
ATOM 868 N N . LYS A 1 112 ? -5.512 -14.429 -12.027 1.00 95.19 112 LYS A N 1
ATOM 869 C CA . LYS A 1 112 ? -4.543 -15.274 -11.308 1.00 95.19 112 LYS A CA 1
ATOM 870 C C . LYS A 1 112 ? -5.136 -15.903 -10.047 1.00 95.19 112 LYS A C 1
ATOM 872 O O . LYS A 1 112 ? -4.941 -17.094 -9.814 1.00 95.19 112 LYS A O 1
ATOM 877 N N . TYR A 1 113 ? -5.855 -15.127 -9.233 1.00 95.06 113 TYR A N 1
ATOM 878 C CA . TYR A 1 113 ? -6.343 -15.591 -7.925 1.00 95.06 113 TYR A CA 1
ATOM 879 C C . TYR A 1 113 ? -7.827 -15.978 -7.897 1.00 95.06 113 TYR A C 1
ATOM 881 O O . TYR A 1 113 ? -8.283 -16.558 -6.910 1.00 95.06 113 TYR A O 1
ATOM 889 N N . GLY A 1 114 ? -8.593 -15.662 -8.945 1.00 93.25 114 GLY A N 1
ATOM 890 C CA . GLY A 1 114 ? -10.032 -15.930 -9.013 1.00 93.25 114 GLY A CA 1
ATOM 891 C C . GLY A 1 114 ? -10.847 -15.158 -7.970 1.00 93.25 114 GLY A C 1
ATOM 892 O O . GLY A 1 114 ? -11.910 -15.623 -7.557 1.00 93.25 114 GLY A O 1
ATOM 893 N N . LYS A 1 115 ? -10.327 -14.019 -7.499 1.00 92.19 115 LYS A N 1
ATOM 894 C CA . LYS A 1 115 ? -10.919 -13.173 -6.456 1.00 92.19 115 LYS A CA 1
ATOM 895 C C . LYS A 1 115 ? -11.032 -11.738 -6.934 1.00 92.19 115 LYS A C 1
ATOM 897 O O . LYS A 1 115 ? -10.103 -11.216 -7.547 1.00 92.19 115 LYS A O 1
ATOM 902 N N . GLY A 1 116 ? -12.178 -11.127 -6.664 1.00 91.12 116 GLY A N 1
ATOM 903 C CA . GLY A 1 116 ? -12.462 -9.738 -6.976 1.00 91.12 116 GLY A CA 1
ATOM 904 C C . GLY A 1 116 ? -11.770 -8.757 -6.030 1.00 91.12 116 GLY A C 1
ATOM 905 O O . GLY A 1 116 ? -11.083 -9.122 -5.076 1.00 91.12 116 GLY A O 1
ATOM 906 N N . VAL A 1 117 ? -11.986 -7.471 -6.302 1.00 93.12 117 VAL A N 1
ATOM 907 C CA . VAL A 1 117 ? -11.508 -6.371 -5.456 1.00 93.12 117 VAL A CA 1
ATOM 908 C C . VAL A 1 117 ? -12.141 -6.471 -4.064 1.00 93.12 117 VAL A C 1
ATOM 910 O O . VAL A 1 117 ? -13.352 -6.637 -3.933 1.00 93.12 117 VAL A O 1
ATOM 913 N N . GLY A 1 118 ? -11.318 -6.342 -3.024 1.00 92.06 118 GLY A N 1
ATOM 914 C CA . GLY A 1 118 ? -11.720 -6.425 -1.620 1.00 92.06 118 GLY A CA 1
ATOM 915 C C . GLY A 1 118 ? -11.894 -7.848 -1.092 1.00 92.06 118 GLY A C 1
ATOM 916 O O . GLY A 1 118 ? -12.181 -8.015 0.092 1.00 92.06 118 GLY A O 1
ATOM 917 N N . GLU A 1 119 ? -11.711 -8.872 -1.929 1.00 94.25 119 GLU A N 1
ATOM 918 C CA . GLU A 1 119 ? -11.758 -10.267 -1.504 1.00 94.25 119 GLU A CA 1
ATOM 919 C C . GLU A 1 119 ? -10.368 -10.796 -1.138 1.00 94.25 119 GLU A C 1
ATOM 921 O O . GLU A 1 119 ? -9.345 -10.410 -1.708 1.00 94.25 119 GLU A O 1
ATOM 926 N N . ILE A 1 120 ? -10.341 -11.723 -0.181 1.00 95.06 120 ILE A N 1
ATOM 927 C CA . ILE A 1 120 ? -9.115 -12.392 0.250 1.00 95.06 120 ILE A CA 1
ATOM 928 C C . ILE A 1 120 ? -8.847 -13.583 -0.675 1.00 95.06 120 ILE A C 1
ATOM 930 O O . ILE A 1 120 ? -9.747 -14.386 -0.957 1.00 95.06 120 ILE A O 1
ATOM 934 N N . THR A 1 121 ? -7.603 -13.710 -1.132 1.00 95.44 121 THR A N 1
ATOM 935 C CA . THR A 1 121 ? -7.133 -14.861 -1.910 1.00 95.44 121 THR A CA 1
ATOM 936 C C . THR A 1 121 ? -7.282 -16.170 -1.131 1.00 95.44 121 THR A C 1
ATOM 938 O O . THR A 1 121 ? -7.292 -16.189 0.098 1.00 95.44 121 THR A O 1
ATOM 941 N N . ALA A 1 122 ? -7.433 -17.297 -1.836 1.00 93.12 122 ALA A N 1
ATOM 942 C CA . ALA A 1 122 ? -7.693 -18.594 -1.198 1.00 93.12 122 ALA A CA 1
ATOM 943 C C . ALA A 1 122 ? -6.558 -19.062 -0.265 1.00 93.12 122 ALA A C 1
ATOM 945 O O . ALA A 1 122 ? -6.800 -19.818 0.671 1.00 93.12 122 ALA A O 1
ATOM 946 N N . ASP A 1 123 ? -5.334 -18.596 -0.510 1.00 92.12 123 ASP A N 1
ATOM 947 C CA . ASP A 1 123 ? -4.159 -18.823 0.334 1.00 92.12 123 ASP A CA 1
ATOM 948 C C . ASP A 1 123 ? -4.076 -17.868 1.541 1.00 92.12 123 ASP A C 1
ATOM 950 O O . ASP A 1 123 ? -3.162 -17.992 2.353 1.00 92.12 123 ASP A O 1
ATOM 954 N N . GLY A 1 124 ? -5.014 -16.922 1.674 1.00 91.81 124 GLY A N 1
ATOM 955 C CA . GLY A 1 124 ? -5.067 -15.944 2.761 1.00 91.81 124 GLY A CA 1
ATOM 956 C C . GLY A 1 124 ? -4.030 -14.823 2.664 1.00 91.81 124 GLY A C 1
ATOM 957 O O . GLY A 1 124 ? -3.935 -14.008 3.584 1.00 91.81 124 GLY A O 1
ATOM 958 N N . LYS A 1 125 ? -3.243 -14.764 1.584 1.00 92.50 125 LYS A N 1
ATOM 959 C CA . LYS A 1 125 ? -2.072 -13.882 1.510 1.00 92.50 125 LYS A CA 1
ATOM 960 C C . LYS A 1 125 ? -2.374 -12.492 1.001 1.00 92.50 125 LYS A C 1
ATOM 962 O O . LYS A 1 125 ? -1.795 -11.548 1.515 1.00 92.50 125 LYS A O 1
ATOM 967 N N . PHE A 1 126 ? -3.256 -12.343 0.022 1.00 95.19 126 PHE A N 1
ATOM 968 C CA . PHE A 1 126 ? -3.444 -11.072 -0.665 1.00 95.19 126 PHE A CA 1
ATOM 969 C C . PHE A 1 126 ? -4.888 -10.585 -0.591 1.00 95.19 126 PHE A C 1
ATOM 971 O O . PHE A 1 126 ? -5.851 -11.353 -0.545 1.00 95.19 126 PHE A O 1
ATOM 978 N N . THR A 1 127 ? -5.043 -9.269 -0.603 1.00 95.06 127 THR A N 1
ATOM 979 C CA . THR A 1 127 ? -6.311 -8.584 -0.859 1.00 95.06 127 THR A CA 1
ATOM 980 C C . THR A 1 127 ? -6.030 -7.413 -1.781 1.00 95.06 127 THR A C 1
ATOM 982 O O . THR A 1 127 ? -5.271 -6.516 -1.418 1.00 95.06 127 THR A O 1
ATOM 985 N N . LEU A 1 128 ? -6.622 -7.424 -2.975 1.00 95.75 128 LEU A N 1
ATOM 986 C CA . LEU A 1 128 ? -6.514 -6.312 -3.914 1.00 95.75 128 LEU A CA 1
ATOM 987 C C . LEU A 1 128 ? -7.520 -5.231 -3.531 1.00 95.75 128 LEU A C 1
ATOM 989 O O . LEU A 1 128 ? -8.721 -5.495 -3.503 1.00 95.75 128 LEU A O 1
ATOM 993 N N . LEU A 1 129 ? -7.046 -4.018 -3.276 1.00 94.88 129 LEU A N 1
ATOM 994 C CA . LEU A 1 129 ? -7.881 -2.834 -3.116 1.00 94.88 129 LEU A CA 1
ATOM 995 C C . LEU A 1 129 ? -7.579 -1.863 -4.250 1.00 94.88 129 LEU A C 1
ATOM 997 O O . LEU A 1 129 ? -6.416 -1.601 -4.551 1.00 94.88 129 LEU A O 1
ATOM 1001 N N . MET A 1 130 ? -8.628 -1.307 -4.847 1.00 94.75 130 MET A N 1
ATOM 1002 C CA . MET A 1 130 ? -8.466 -0.124 -5.684 1.00 94.75 130 MET A CA 1
ATOM 1003 C C . MET A 1 130 ? -8.356 1.082 -4.758 1.00 94.75 130 MET A C 1
ATOM 1005 O O . MET A 1 130 ? -9.151 1.222 -3.824 1.00 94.75 130 MET A O 1
ATOM 1009 N N . VAL A 1 131 ? -7.331 1.897 -4.971 1.00 94.81 131 VAL A N 1
ATOM 1010 C CA . VAL A 1 131 ? -7.063 3.094 -4.177 1.00 94.81 131 VAL A CA 1
ATOM 1011 C C . VAL A 1 131 ? -6.956 4.302 -5.088 1.00 94.81 131 VAL A C 1
ATOM 1013 O O . VAL A 1 131 ? -6.613 4.200 -6.261 1.00 94.81 131 VAL A O 1
ATOM 1016 N N . GLU A 1 132 ? -7.200 5.465 -4.505 1.00 94.25 132 GLU A N 1
ATOM 1017 C CA . GLU A 1 132 ? -7.043 6.735 -5.195 1.00 94.25 132 GLU A CA 1
ATOM 1018 C C . GLU A 1 132 ? -5.558 7.128 -5.325 1.00 94.25 132 GLU A C 1
ATOM 1020 O O . GLU A 1 132 ? -4.639 6.349 -5.058 1.00 94.25 132 GLU A O 1
ATOM 1025 N N . CYS A 1 133 ? -5.314 8.370 -5.746 1.00 93.88 133 CYS A N 1
ATOM 1026 C CA . CYS A 1 133 ? -3.986 8.898 -6.041 1.00 93.88 133 CYS A CA 1
ATOM 1027 C C . CYS A 1 133 ? -2.961 8.623 -4.923 1.00 93.88 133 CYS A C 1
ATOM 1029 O O . CYS A 1 133 ? -3.088 9.118 -3.803 1.00 93.88 133 CYS A O 1
ATOM 1031 N N . LEU A 1 134 ? -1.884 7.914 -5.276 1.00 92.06 134 LEU A N 1
ATOM 1032 C CA . LEU A 1 134 ? -0.729 7.649 -4.408 1.00 92.06 134 LEU A CA 1
ATOM 1033 C C . LEU A 1 134 ? 0.383 8.709 -4.525 1.00 92.06 134 LEU A C 1
ATOM 1035 O O . LEU A 1 134 ? 1.482 8.508 -4.015 1.00 92.06 134 LEU A O 1
ATOM 1039 N N . CYS A 1 135 ? 0.111 9.830 -5.202 1.00 90.81 135 CYS A N 1
ATOM 1040 C CA . CYS A 1 135 ? 1.058 10.926 -5.447 1.00 90.81 135 CYS A CA 1
ATOM 1041 C C . CYS A 1 135 ? 2.350 10.517 -6.185 1.00 90.81 135 CYS A C 1
ATOM 1043 O O . CYS A 1 135 ? 3.359 11.211 -6.088 1.00 90.81 135 CYS A O 1
ATOM 1045 N N . ASP A 1 136 ? 2.304 9.434 -6.962 1.00 88.50 136 ASP A N 1
ATOM 1046 C CA . ASP A 1 136 ? 3.450 8.869 -7.689 1.00 88.50 136 ASP A CA 1
ATOM 1047 C C . ASP A 1 136 ? 3.213 8.843 -9.213 1.00 88.50 136 ASP A C 1
ATOM 1049 O O . ASP A 1 136 ? 3.573 7.932 -9.955 1.00 88.50 136 ASP A O 1
ATOM 1053 N N . CYS A 1 137 ? 2.549 9.890 -9.703 1.00 88.75 137 CYS A N 1
ATOM 1054 C CA . CYS A 1 137 ? 2.040 9.977 -11.071 1.00 88.75 137 CYS A CA 1
ATOM 1055 C C . CYS A 1 137 ? 3.123 10.035 -12.160 1.00 88.75 137 CYS A C 1
ATOM 1057 O O . CYS A 1 137 ? 2.774 10.029 -13.341 1.00 88.75 137 CYS A O 1
ATOM 1059 N N . HIS A 1 138 ? 4.403 10.160 -11.795 1.00 84.56 138 HIS A N 1
ATOM 1060 C CA . HIS A 1 138 ? 5.494 10.276 -12.760 1.00 84.56 138 HIS A CA 1
ATOM 1061 C C . HIS A 1 138 ? 5.871 8.929 -13.394 1.00 84.56 138 HIS A C 1
ATOM 1063 O O . HIS A 1 138 ? 6.405 8.930 -14.498 1.00 84.56 138 HIS A O 1
ATOM 1069 N N . ASN A 1 139 ? 5.568 7.807 -12.726 1.00 84.50 139 ASN A N 1
ATOM 1070 C CA . ASN A 1 139 ? 5.925 6.450 -13.152 1.00 84.50 139 ASN A CA 1
ATOM 1071 C C . ASN A 1 139 ? 4.727 5.476 -13.057 1.00 84.50 139 ASN A C 1
ATOM 1073 O O . ASN A 1 139 ? 4.799 4.479 -12.335 1.00 84.50 139 ASN A O 1
ATOM 1077 N N . PRO A 1 140 ? 3.605 5.726 -13.749 1.00 88.62 140 PRO A N 1
ATOM 1078 C CA . PRO A 1 140 ? 2.458 4.834 -13.658 1.00 88.62 140 PRO A CA 1
ATOM 1079 C C . PRO A 1 140 ? 2.772 3.446 -14.266 1.00 88.62 140 PRO A C 1
ATOM 1081 O O . PRO A 1 140 ? 3.617 3.351 -15.160 1.00 88.62 140 PRO A O 1
ATOM 1084 N N . PRO A 1 141 ? 2.091 2.375 -13.823 1.00 92.31 141 PRO A N 1
ATOM 1085 C CA . PRO A 1 141 ? 1.122 2.335 -12.729 1.00 92.31 141 PRO A CA 1
ATOM 1086 C C . PRO A 1 141 ? 1.812 2.232 -11.356 1.00 92.31 141 PRO A C 1
ATOM 1088 O O . PRO A 1 141 ? 2.852 1.583 -11.215 1.00 92.31 141 PRO A O 1
ATOM 1091 N N . SER A 1 142 ? 1.207 2.859 -10.342 1.00 92.25 142 SER A N 1
ATOM 1092 C CA . SER A 1 142 ? 1.720 2.900 -8.966 1.00 92.25 142 SER A CA 1
ATOM 1093 C C . SER A 1 142 ? 0.892 2.031 -8.026 1.00 92.25 142 SER A C 1
ATOM 1095 O O . SER A 1 142 ? -0.342 2.029 -8.070 1.00 92.25 142 SER A O 1
ATOM 1097 N N . LEU A 1 143 ? 1.584 1.318 -7.144 1.00 92.38 143 LEU A N 1
ATOM 1098 C CA . LEU A 1 143 ? 1.015 0.425 -6.149 1.00 92.38 143 LEU A CA 1
ATOM 1099 C C . LEU A 1 143 ? 1.552 0.747 -4.759 1.00 92.38 143 LEU A C 1
ATOM 1101 O O . LEU A 1 143 ? 2.676 1.220 -4.583 1.00 92.38 143 LEU A O 1
ATOM 1105 N N . GLN A 1 144 ? 0.742 0.415 -3.768 1.00 91.81 144 GLN A N 1
ATOM 1106 C CA . GLN A 1 144 ? 1.080 0.429 -2.360 1.00 91.81 144 GLN A CA 1
ATOM 1107 C C . GLN A 1 144 ? 0.868 -0.973 -1.790 1.00 91.81 144 GLN A C 1
ATOM 1109 O O . GLN A 1 144 ? -0.233 -1.511 -1.840 1.00 91.81 144 GLN A O 1
ATOM 1114 N N . PHE A 1 145 ? 1.909 -1.548 -1.204 1.00 90.75 145 PHE A N 1
ATOM 1115 C CA . PHE A 1 145 ? 1.820 -2.785 -0.439 1.00 90.75 145 PHE A CA 1
ATOM 1116 C C . PHE A 1 145 ? 1.784 -2.458 1.051 1.00 90.75 145 PHE A C 1
ATOM 1118 O O . PHE A 1 145 ? 2.639 -1.721 1.545 1.00 90.75 145 PHE A O 1
ATOM 1125 N N . LEU A 1 146 ? 0.812 -3.010 1.769 1.00 87.75 146 LEU A N 1
ATOM 1126 C CA . LEU A 1 146 ? 0.718 -2.929 3.227 1.00 87.75 146 LEU A CA 1
ATOM 1127 C C . LEU A 1 146 ? 0.734 -4.347 3.789 1.00 87.75 146 LEU A C 1
ATOM 1129 O O . LEU A 1 146 ? -0.112 -5.156 3.418 1.00 87.75 146 LEU A O 1
ATOM 1133 N N . GLN A 1 147 ? 1.669 -4.643 4.689 1.00 86.69 147 GLN A N 1
ATOM 1134 C CA . GLN A 1 147 ? 1.691 -5.910 5.417 1.00 86.69 147 GLN A CA 1
ATOM 1135 C C . GLN A 1 147 ? 0.996 -5.739 6.769 1.00 86.69 147 GLN A C 1
ATOM 1137 O O . GLN A 1 147 ? 1.230 -4.758 7.475 1.00 86.69 147 GLN A O 1
ATOM 1142 N N . ARG A 1 148 ? 0.142 -6.688 7.153 1.00 79.56 148 ARG A N 1
ATOM 1143 C CA . ARG A 1 148 ? -0.459 -6.719 8.496 1.00 79.56 148 ARG A CA 1
ATOM 1144 C C . ARG A 1 148 ? 0.615 -6.890 9.583 1.00 79.56 148 ARG A C 1
ATOM 1146 O O . ARG A 1 148 ? 1.688 -7.430 9.334 1.00 79.56 148 ARG A O 1
ATOM 1153 N N . GLY A 1 149 ? 0.309 -6.481 10.814 1.00 74.94 149 GLY A N 1
ATOM 1154 C CA . GLY A 1 149 ? 1.218 -6.639 11.954 1.00 74.94 149 GLY A CA 1
ATOM 1155 C C . GLY A 1 149 ? 2.169 -5.459 12.155 1.00 74.94 149 GLY A C 1
ATOM 1156 O O . GLY A 1 149 ? 1.868 -4.318 11.804 1.00 74.94 149 GLY A O 1
ATOM 1157 N N . GLU A 1 150 ? 3.337 -5.733 12.738 1.00 61.22 150 GLU A N 1
ATOM 1158 C CA . GLU A 1 150 ? 4.354 -4.717 13.055 1.00 61.22 150 GLU A CA 1
ATOM 1159 C C . GLU A 1 150 ? 4.886 -3.991 11.804 1.00 61.22 150 GLU A C 1
ATOM 1161 O O . GLU A 1 150 ? 5.327 -2.844 11.887 1.00 61.22 150 GLU A O 1
ATOM 1166 N N . HIS A 1 151 ? 4.766 -4.617 10.628 1.00 64.44 151 HIS A N 1
ATOM 1167 C CA . HIS A 1 151 ? 5.200 -4.091 9.333 1.00 64.44 151 HIS A CA 1
ATOM 1168 C C . HIS A 1 151 ? 4.097 -3.360 8.551 1.00 64.44 151 HIS A C 1
ATOM 1170 O O . HIS A 1 151 ? 4.178 -3.261 7.327 1.00 64.44 151 HIS A O 1
ATOM 1176 N N . PHE A 1 152 ? 3.105 -2.776 9.236 1.00 67.88 152 PHE A N 1
ATOM 1177 C CA . PHE A 1 152 ? 2.058 -1.930 8.634 1.00 67.88 152 PHE A CA 1
ATOM 1178 C C . PHE A 1 152 ? 2.592 -0.559 8.177 1.00 67.88 152 PHE A C 1
ATOM 1180 O O . PHE A 1 152 ? 2.072 0.501 8.528 1.00 67.88 152 PHE A O 1
ATOM 1187 N N . THR A 1 153 ? 3.689 -0.577 7.427 1.00 72.12 153 THR A N 1
ATOM 1188 C CA . THR A 1 153 ? 4.260 0.571 6.735 1.00 72.12 153 THR A CA 1
ATOM 1189 C C . THR A 1 153 ? 4.017 0.374 5.245 1.00 72.12 153 THR A C 1
ATOM 1191 O O . THR A 1 153 ? 4.416 -0.661 4.706 1.00 72.12 153 THR A O 1
ATOM 1194 N N . PRO A 1 154 ? 3.376 1.335 4.562 1.00 81.31 154 PRO A N 1
ATOM 1195 C CA . PRO A 1 154 ? 3.189 1.230 3.130 1.00 81.31 154 PRO A CA 1
ATOM 1196 C C . PRO A 1 154 ? 4.536 1.217 2.419 1.00 81.31 154 PRO A C 1
ATOM 1198 O O . PRO A 1 154 ? 5.389 2.070 2.663 1.00 81.31 154 PRO A O 1
ATOM 1201 N N . THR A 1 155 ? 4.707 0.264 1.512 1.00 86.56 155 THR A N 1
ATOM 1202 C CA . THR A 1 155 ? 5.814 0.271 0.561 1.00 86.56 155 THR A CA 1
ATOM 1203 C C . THR A 1 155 ? 5.274 0.523 -0.831 1.00 86.56 155 THR A C 1
ATOM 1205 O O . THR A 1 155 ? 4.370 -0.171 -1.288 1.00 86.56 155 THR A O 1
ATOM 1208 N N . TRP A 1 156 ? 5.833 1.524 -1.500 1.00 87.50 156 TRP A N 1
ATOM 1209 C CA . TRP A 1 156 ? 5.410 1.914 -2.837 1.00 87.50 156 TRP A CA 1
ATOM 1210 C C . TRP A 1 156 ? 6.226 1.205 -3.909 1.00 87.50 156 TRP A C 1
ATOM 1212 O O . TRP A 1 156 ? 7.429 0.981 -3.741 1.00 87.50 156 TRP A O 1
ATOM 1222 N N . SER A 1 157 ? 5.548 0.874 -5.004 1.00 89.25 157 SER A N 1
ATOM 1223 C CA . SER A 1 157 ? 6.147 0.310 -6.204 1.00 89.25 157 SER A CA 1
ATOM 1224 C C . SER A 1 157 ? 5.541 0.959 -7.445 1.00 89.25 157 SER A C 1
ATOM 1226 O O . SER A 1 157 ? 4.332 1.154 -7.500 1.00 89.25 157 SER A O 1
ATOM 1228 N N . ASN A 1 158 ? 6.355 1.271 -8.446 1.00 90.12 158 ASN A N 1
ATOM 1229 C CA . ASN A 1 158 ? 5.951 1.964 -9.667 1.00 90.12 158 ASN A CA 1
ATOM 1230 C C . ASN A 1 158 ? 6.619 1.368 -10.908 1.00 90.12 158 ASN A C 1
ATOM 1232 O O . ASN A 1 158 ? 7.370 0.397 -10.792 1.00 90.12 158 ASN A O 1
ATOM 1236 N N . ASN A 1 159 ? 6.310 1.905 -12.095 1.00 89.62 159 ASN A N 1
ATOM 1237 C CA . ASN A 1 159 ? 6.717 1.330 -13.387 1.00 89.62 159 ASN A CA 1
ATOM 1238 C C . ASN A 1 159 ? 6.373 -0.169 -13.521 1.00 89.62 159 ASN A C 1
ATOM 1240 O O . ASN A 1 159 ? 7.150 -0.938 -14.093 1.00 89.62 159 ASN A O 1
ATOM 1244 N N . LEU A 1 160 ? 5.259 -0.619 -12.937 1.00 88.62 160 LEU A N 1
ATOM 1245 C CA . LEU A 1 160 ? 4.966 -2.047 -12.908 1.00 88.62 160 LEU A CA 1
ATOM 1246 C C . LEU A 1 160 ? 4.454 -2.552 -14.255 1.00 88.62 160 LEU A C 1
ATOM 1248 O O . LEU A 1 160 ? 3.452 -2.071 -14.780 1.00 88.62 160 LEU A O 1
ATOM 1252 N N . THR A 1 161 ? 5.125 -3.581 -14.764 1.00 90.81 161 THR A N 1
ATOM 1253 C CA . THR A 1 161 ? 4.581 -4.488 -15.775 1.00 90.81 161 THR A CA 1
ATOM 1254 C C . THR A 1 161 ? 3.894 -5.669 -15.089 1.00 90.81 161 THR A C 1
ATOM 1256 O O . THR A 1 161 ? 4.064 -5.881 -13.885 1.00 90.81 161 THR A O 1
ATOM 1259 N N . VAL A 1 162 ? 3.137 -6.463 -15.849 1.00 92.44 162 VAL A N 1
ATOM 1260 C CA . VAL A 1 162 ? 2.500 -7.688 -15.338 1.00 92.44 162 VAL A CA 1
ATOM 1261 C C . VAL A 1 162 ? 3.546 -8.658 -14.780 1.00 92.44 162 VAL A C 1
ATOM 1263 O O . VAL A 1 162 ? 3.361 -9.220 -13.704 1.00 92.44 162 VAL A O 1
ATOM 1266 N N . GLU A 1 163 ? 4.685 -8.791 -15.457 1.00 91.50 163 GLU A N 1
ATOM 1267 C CA . GLU A 1 163 ? 5.768 -9.699 -15.072 1.00 91.50 163 GLU A CA 1
ATOM 1268 C C . GLU A 1 163 ? 6.442 -9.260 -13.768 1.00 91.50 163 GLU A C 1
ATOM 1270 O O . GLU A 1 163 ? 6.679 -10.079 -12.880 1.00 91.50 163 GLU A O 1
ATOM 1275 N N . LEU A 1 164 ? 6.730 -7.960 -13.623 1.00 89.44 164 LEU A N 1
ATOM 1276 C CA . LEU A 1 164 ? 7.291 -7.417 -12.383 1.00 89.44 164 LEU A CA 1
ATOM 1277 C C . LEU A 1 164 ? 6.295 -7.518 -11.230 1.00 89.44 164 LEU A C 1
ATOM 1279 O O . LEU A 1 164 ? 6.691 -7.824 -10.105 1.00 89.44 164 LEU A O 1
ATOM 1283 N N . PHE A 1 165 ? 5.014 -7.278 -11.504 1.00 92.38 165 PHE A N 1
ATOM 1284 C CA . PHE A 1 165 ? 3.957 -7.424 -10.515 1.00 92.38 165 PHE A CA 1
ATOM 1285 C C . PHE A 1 165 ? 3.859 -8.870 -10.013 1.00 92.38 165 PHE A C 1
ATOM 1287 O O . PHE A 1 165 ? 3.873 -9.088 -8.802 1.00 92.38 165 PHE A O 1
ATOM 1294 N N . ASP A 1 166 ? 3.872 -9.855 -10.913 1.00 93.44 166 ASP A N 1
ATOM 1295 C CA . ASP A 1 166 ? 3.895 -11.273 -10.546 1.00 93.44 166 ASP A CA 1
ATOM 1296 C C . ASP A 1 166 ? 5.135 -11.647 -9.740 1.00 93.44 166 ASP A C 1
ATOM 1298 O O . ASP A 1 166 ? 5.007 -12.288 -8.699 1.00 93.44 166 ASP A O 1
ATOM 1302 N N . ALA A 1 167 ? 6.318 -11.195 -10.160 1.00 91.06 167 ALA A N 1
ATOM 1303 C CA . ALA A 1 167 ? 7.553 -11.467 -9.435 1.00 91.06 167 ALA A CA 1
ATOM 1304 C C . ALA A 1 167 ? 7.513 -10.917 -7.998 1.00 91.06 167 ALA A C 1
ATOM 1306 O O . ALA A 1 167 ? 7.975 -11.579 -7.069 1.00 91.06 167 ALA A O 1
ATOM 1307 N N . ILE A 1 168 ? 6.941 -9.724 -7.793 1.00 91.12 168 ILE A N 1
ATOM 1308 C CA . ILE A 1 168 ? 6.765 -9.147 -6.453 1.00 91.12 168 ILE A CA 1
ATOM 1309 C C . ILE A 1 168 ? 5.790 -9.993 -5.628 1.00 91.12 168 ILE A C 1
ATOM 1311 O O . ILE A 1 168 ? 6.095 -10.316 -4.480 1.00 91.12 168 ILE A O 1
ATOM 1315 N N . LEU A 1 169 ? 4.642 -10.374 -6.192 1.00 92.81 169 LEU A N 1
ATOM 1316 C CA . LEU A 1 169 ? 3.648 -11.191 -5.490 1.00 92.81 169 LEU A CA 1
ATOM 1317 C C . LEU A 1 169 ? 4.182 -12.579 -5.131 1.00 92.81 169 LEU A C 1
ATOM 1319 O O . LEU A 1 169 ? 3.947 -13.054 -4.022 1.00 92.81 169 LEU A O 1
ATOM 1323 N N . ASP A 1 170 ? 4.926 -13.218 -6.025 1.00 92.81 170 ASP A N 1
ATOM 1324 C CA . ASP A 1 170 ? 5.507 -14.536 -5.781 1.00 92.81 170 ASP A CA 1
ATOM 1325 C C . ASP A 1 170 ? 6.592 -14.465 -4.691 1.00 92.81 170 ASP A C 1
ATOM 1327 O O . ASP A 1 170 ? 6.658 -15.332 -3.815 1.00 92.81 170 ASP A O 1
ATOM 1331 N N . ASP A 1 171 ? 7.398 -13.397 -4.676 1.00 90.81 171 ASP A N 1
ATOM 1332 C CA . ASP A 1 171 ? 8.401 -13.161 -3.634 1.00 90.81 171 ASP A CA 1
ATOM 1333 C C . ASP A 1 171 ? 7.763 -12.870 -2.267 1.00 90.81 171 ASP A C 1
ATOM 1335 O O . ASP A 1 171 ? 8.226 -13.398 -1.250 1.00 90.81 171 ASP A O 1
ATOM 1339 N N . LEU A 1 172 ? 6.674 -12.092 -2.240 1.00 90.56 172 LEU A N 1
ATOM 1340 C CA . LEU A 1 172 ? 5.860 -11.864 -1.042 1.00 90.56 172 LEU A CA 1
ATOM 1341 C C . LEU A 1 172 ? 5.242 -13.172 -0.546 1.00 90.56 172 LEU A C 1
ATOM 1343 O O . LEU A 1 172 ? 5.325 -13.496 0.637 1.00 90.56 172 LEU A O 1
ATOM 1347 N N . ALA A 1 173 ? 4.681 -13.974 -1.452 1.00 90.88 173 ALA A N 1
ATOM 1348 C CA . ALA A 1 173 ? 4.098 -15.261 -1.109 1.00 90.88 173 ALA A CA 1
ATOM 1349 C C . ALA A 1 173 ? 5.148 -16.245 -0.573 1.00 90.88 173 ALA A C 1
ATOM 1351 O O . ALA A 1 173 ? 4.832 -17.067 0.289 1.00 90.88 173 ALA A O 1
ATOM 1352 N N . ALA A 1 174 ? 6.387 -16.169 -1.048 1.00 90.00 174 ALA A N 1
ATOM 1353 C CA . ALA A 1 174 ? 7.500 -16.966 -0.545 1.00 90.00 174 ALA A CA 1
ATOM 1354 C C . ALA A 1 174 ? 8.086 -16.440 0.781 1.00 90.00 174 ALA A C 1
ATOM 1356 O O . ALA A 1 174 ? 8.987 -17.076 1.329 1.00 90.00 174 ALA A O 1
ATOM 1357 N N . GLY A 1 175 ? 7.601 -15.306 1.301 1.00 84.69 175 GLY A N 1
ATOM 1358 C CA . GLY A 1 175 ? 8.096 -14.701 2.539 1.00 84.69 175 GLY A CA 1
ATOM 1359 C C . GLY A 1 175 ? 9.529 -14.182 2.421 1.00 84.69 175 GLY A C 1
ATOM 1360 O O . GLY A 1 175 ? 10.273 -14.181 3.404 1.00 84.69 175 GLY A O 1
ATOM 1361 N N . LYS A 1 176 ? 9.962 -13.784 1.219 1.00 83.25 176 LYS A N 1
ATOM 1362 C CA . LYS A 1 176 ? 11.316 -13.261 1.020 1.00 83.25 176 LYS A CA 1
ATOM 1363 C C . LYS A 1 176 ? 11.440 -11.891 1.681 1.00 83.25 176 LYS A C 1
ATOM 1365 O O . LYS A 1 176 ? 10.670 -10.979 1.387 1.00 83.25 176 LYS A O 1
ATOM 1370 N N . ALA A 1 177 ? 12.447 -11.736 2.541 1.00 65.75 177 ALA A N 1
ATOM 1371 C CA . ALA A 1 177 ? 12.684 -10.508 3.305 1.00 65.75 177 ALA A CA 1
ATOM 1372 C C . ALA A 1 177 ? 12.900 -9.265 2.418 1.00 65.75 177 ALA A C 1
ATOM 1374 O O . ALA A 1 177 ? 12.728 -8.135 2.865 1.00 65.75 177 ALA A O 1
ATOM 1375 N N . ASP A 1 178 ? 13.274 -9.473 1.158 1.00 71.88 178 ASP A N 1
ATOM 1376 C CA . ASP A 1 178 ? 13.629 -8.446 0.192 1.00 71.88 178 ASP A CA 1
ATOM 1377 C C . ASP A 1 178 ? 12.574 -8.280 -0.921 1.00 71.88 178 ASP A C 1
ATOM 1379 O O . ASP A 1 178 ? 12.805 -7.545 -1.878 1.00 71.88 178 ASP A O 1
ATOM 1383 N N . ALA A 1 179 ? 11.398 -8.911 -0.801 1.00 76.12 179 ALA A N 1
ATOM 1384 C CA . ALA A 1 179 ? 10.364 -8.919 -1.841 1.00 76.12 179 ALA A CA 1
ATOM 1385 C C . ALA A 1 179 ? 9.942 -7.511 -2.314 1.00 76.12 179 ALA A C 1
ATOM 1387 O O . ALA A 1 179 ? 9.677 -7.302 -3.498 1.00 76.12 179 ALA A O 1
ATOM 1388 N N . LEU A 1 180 ? 9.941 -6.528 -1.409 1.00 77.50 180 LEU A N 1
ATOM 1389 C CA . LEU A 1 180 ? 9.578 -5.129 -1.680 1.00 77.50 180 LEU A CA 1
ATOM 1390 C C . LEU A 1 180 ? 10.797 -4.208 -1.879 1.00 77.50 180 LEU A C 1
ATOM 1392 O O . LEU A 1 180 ? 10.693 -2.975 -1.768 1.00 77.50 180 LEU A O 1
ATOM 1396 N N . ARG A 1 181 ? 11.978 -4.785 -2.137 1.00 77.06 181 ARG A N 1
ATOM 1397 C CA . ARG A 1 181 ? 13.174 -4.016 -2.492 1.00 77.06 181 ARG A CA 1
ATOM 1398 C C . ARG A 1 181 ? 12.969 -3.279 -3.809 1.00 77.06 181 ARG A C 1
ATOM 1400 O O . ARG A 1 181 ? 12.158 -3.651 -4.652 1.00 77.06 181 ARG A O 1
ATOM 1407 N N . GLU A 1 182 ? 13.751 -2.227 -3.981 1.00 79.75 182 GLU A N 1
ATOM 1408 C CA . GLU A 1 182 ? 13.879 -1.544 -5.261 1.00 79.75 182 GLU A CA 1
ATOM 1409 C C . GLU A 1 182 ? 14.453 -2.510 -6.311 1.00 79.75 182 GLU A C 1
ATOM 1411 O O . GLU A 1 182 ? 15.499 -3.123 -6.079 1.00 79.75 182 GLU A O 1
ATOM 1416 N N . ARG A 1 183 ? 13.753 -2.670 -7.437 1.00 84.56 183 ARG A N 1
ATOM 1417 C CA . ARG A 1 183 ? 14.151 -3.543 -8.553 1.00 84.56 183 ARG A CA 1
ATOM 1418 C C . ARG A 1 183 ? 14.487 -2.701 -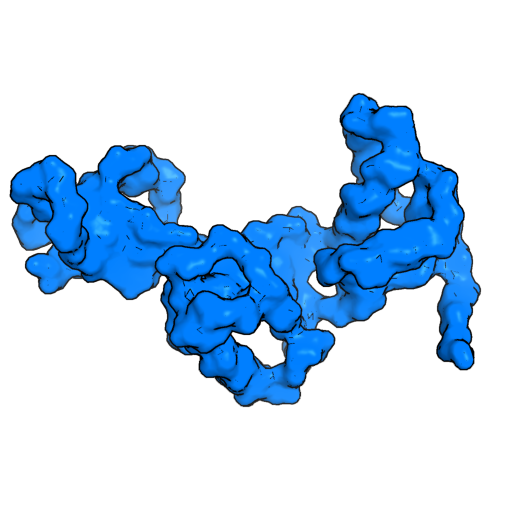9.773 1.00 84.56 183 ARG A C 1
ATOM 1420 O O . ARG A 1 183 ? 13.866 -1.653 -9.975 1.00 84.56 183 ARG A O 1
ATOM 1427 N N . PHE A 1 184 ? 15.452 -3.145 -10.573 1.00 83.44 184 PHE A N 1
ATOM 1428 C CA . PHE A 1 184 ? 15.747 -2.497 -11.843 1.00 83.44 184 PHE A CA 1
ATOM 1429 C C . PHE A 1 184 ? 14.576 -2.698 -12.806 1.00 83.44 184 PHE A C 1
ATOM 1431 O O . PHE A 1 184 ? 13.983 -3.773 -12.854 1.00 83.44 184 PHE A O 1
ATOM 1438 N N . VAL A 1 185 ? 14.241 -1.656 -13.564 1.00 85.69 185 VAL A N 1
ATOM 1439 C CA . VAL A 1 185 ? 13.224 -1.737 -14.619 1.00 85.69 185 VAL A CA 1
ATOM 1440 C C . VAL A 1 185 ? 13.884 -1.547 -15.973 1.00 85.69 185 VAL A C 1
ATOM 1442 O O . VAL A 1 185 ? 13.740 -2.391 -16.851 1.00 85.69 185 VAL A O 1
ATOM 1445 N N . ARG A 1 186 ? 14.595 -0.429 -16.154 1.00 87.06 186 ARG A N 1
ATOM 1446 C CA . ARG A 1 186 ? 15.257 -0.085 -17.417 1.00 87.06 186 ARG A CA 1
ATOM 1447 C C . ARG A 1 186 ? 16.261 1.048 -17.243 1.00 87.06 186 ARG A C 1
ATOM 1449 O O . ARG A 1 186 ? 16.243 1.769 -16.244 1.00 87.06 186 ARG A O 1
ATOM 1456 N N . MET A 1 187 ? 17.104 1.226 -18.256 1.00 86.06 187 MET A N 1
ATOM 1457 C CA . MET A 1 187 ? 18.019 2.354 -18.375 1.00 86.06 187 MET A CA 1
ATOM 1458 C C . MET A 1 187 ? 17.744 3.094 -19.684 1.00 86.06 187 MET A C 1
ATOM 1460 O O . MET A 1 187 ? 17.652 2.475 -20.740 1.00 86.06 187 MET A O 1
ATOM 1464 N N . GLU A 1 188 ? 17.585 4.413 -19.617 1.00 87.31 188 GLU A N 1
ATOM 1465 C CA . GLU A 1 188 ? 17.216 5.235 -20.774 1.00 87.31 188 GLU A CA 1
ATOM 1466 C C . GLU A 1 188 ? 18.204 6.379 -20.974 1.00 87.31 188 GLU A C 1
ATOM 1468 O O . GLU A 1 188 ? 18.638 7.006 -20.014 1.00 87.31 188 GLU A O 1
ATOM 1473 N N . LYS A 1 189 ? 18.526 6.732 -22.220 1.00 86.00 189 LYS A N 1
ATOM 1474 C CA . LYS A 1 189 ? 19.359 7.911 -22.483 1.00 86.00 189 LYS A CA 1
ATOM 1475 C C . LYS A 1 189 ? 18.605 9.196 -22.131 1.00 86.00 189 LYS A C 1
ATOM 1477 O O . LYS A 1 189 ? 17.493 9.432 -22.609 1.00 86.00 189 LYS A O 1
ATOM 1482 N N . LYS A 1 190 ? 19.228 10.076 -21.346 1.00 83.25 190 LYS A N 1
ATOM 1483 C CA . LYS A 1 190 ? 18.629 11.357 -20.956 1.00 83.25 190 LYS A CA 1
ATOM 1484 C C . LYS A 1 190 ? 18.689 12.343 -22.123 1.00 83.25 190 LYS A C 1
ATOM 1486 O O . LYS A 1 190 ? 19.766 12.771 -22.521 1.00 83.25 190 LYS A O 1
ATOM 1491 N N . GLN A 1 191 ? 17.525 12.731 -22.647 1.00 81.50 191 GLN A N 1
ATOM 1492 C CA . GLN A 1 191 ? 17.438 13.662 -23.784 1.00 81.50 191 GLN A CA 1
ATOM 1493 C C . GLN A 1 191 ? 17.894 15.086 -23.421 1.00 81.50 191 GLN A C 1
ATOM 1495 O O . GLN A 1 191 ? 18.615 15.717 -24.184 1.00 81.50 191 GLN A O 1
ATOM 1500 N N . ASN A 1 192 ? 17.526 15.573 -22.231 1.00 83.50 192 ASN A N 1
ATOM 1501 C CA . ASN A 1 192 ? 17.869 16.917 -21.752 1.00 83.50 192 ASN A CA 1
ATOM 1502 C C . ASN A 1 192 ? 19.034 16.854 -20.757 1.00 83.50 192 ASN A C 1
ATOM 1504 O O . ASN A 1 192 ? 18.828 16.995 -19.548 1.00 83.50 192 ASN A O 1
ATOM 1508 N N . ALA A 1 193 ? 20.241 16.547 -21.232 1.00 83.31 193 ALA A N 1
ATOM 1509 C CA . ALA A 1 193 ? 21.441 16.470 -20.398 1.00 83.31 193 ALA A CA 1
ATOM 1510 C C . ALA A 1 193 ? 21.916 17.872 -19.941 1.00 83.31 193 ALA A C 1
ATOM 1512 O O . ALA A 1 193 ? 21.830 18.819 -20.720 1.00 83.31 193 ALA A O 1
ATOM 1513 N N . PRO A 1 194 ? 22.381 18.036 -18.686 1.00 83.31 194 PRO A N 1
ATOM 1514 C CA . PRO A 1 194 ? 22.910 19.311 -18.193 1.00 83.31 194 PRO A CA 1
ATOM 1515 C C . PRO A 1 194 ? 24.301 19.648 -18.758 1.00 83.31 194 PRO A C 1
ATOM 1517 O O . PRO A 1 194 ? 24.685 20.813 -18.748 1.00 83.31 194 PRO A O 1
ATOM 1520 N N . ASP A 1 195 ? 25.044 18.646 -19.232 1.00 86.19 195 ASP A N 1
ATOM 1521 C CA . ASP A 1 195 ? 26.372 18.769 -19.840 1.00 86.19 195 ASP A CA 1
ATOM 1522 C C . ASP A 1 195 ? 26.605 17.646 -20.875 1.00 86.19 195 ASP A C 1
ATOM 1524 O O . ASP A 1 195 ? 25.683 16.894 -21.201 1.00 86.19 195 ASP A O 1
ATOM 1528 N N . ASP A 1 196 ? 27.818 17.564 -21.421 1.00 84.94 196 ASP A N 1
ATOM 1529 C CA . ASP A 1 196 ? 28.228 16.676 -22.516 1.00 84.94 196 ASP A CA 1
ATOM 1530 C C . ASP A 1 196 ? 28.500 15.220 -22.101 1.00 84.94 196 ASP A C 1
ATOM 1532 O O . ASP A 1 196 ? 28.823 14.386 -22.951 1.00 84.94 196 ASP A O 1
ATOM 1536 N N . ARG A 1 197 ? 28.349 14.883 -20.816 1.00 85.62 197 ARG A N 1
ATOM 1537 C CA . ARG A 1 197 ? 28.555 13.516 -20.329 1.00 85.62 197 ARG A CA 1
ATOM 1538 C C . ARG A 1 197 ? 27.448 12.567 -20.796 1.00 85.62 197 ARG A C 1
ATOM 1540 O O . ARG A 1 197 ? 26.351 12.969 -21.189 1.00 85.62 197 ARG A O 1
ATOM 1547 N N . ASN A 1 198 ? 27.714 11.265 -20.695 1.00 85.12 198 ASN A N 1
ATOM 1548 C CA . ASN A 1 198 ? 26.753 10.217 -21.040 1.00 85.12 198 ASN A CA 1
ATOM 1549 C C . ASN A 1 198 ? 25.683 10.063 -19.953 1.00 85.12 198 ASN A C 1
ATOM 1551 O O . ASN A 1 198 ? 25.738 9.156 -19.122 1.00 85.12 198 ASN A O 1
ATOM 1555 N N . TRP A 1 199 ? 24.710 10.971 -19.956 1.00 85.62 199 TRP A N 1
ATOM 1556 C CA . TRP A 1 199 ? 23.597 10.945 -19.016 1.00 85.62 199 TRP A CA 1
ATOM 1557 C C . TRP A 1 199 ? 22.550 9.892 -19.377 1.00 85.62 199 TRP A C 1
ATOM 1559 O O . TRP A 1 199 ? 22.036 9.842 -20.500 1.00 85.62 199 TRP A O 1
ATOM 1569 N N . VAL A 1 200 ? 22.160 9.122 -18.370 1.00 86.88 200 VAL A N 1
ATOM 1570 C CA . VAL A 1 200 ? 21.098 8.122 -18.424 1.00 86.88 200 VAL A CA 1
ATOM 1571 C C . VAL A 1 200 ? 20.130 8.297 -17.256 1.00 86.88 200 VAL A C 1
ATOM 1573 O O . VAL A 1 200 ? 20.493 8.789 -16.189 1.00 86.88 200 VAL A O 1
ATOM 1576 N N . TRP A 1 201 ? 18.884 7.896 -17.457 1.00 86.44 201 TRP A N 1
ATOM 1577 C CA . TRP A 1 201 ? 17.923 7.645 -16.399 1.00 86.44 201 TRP A CA 1
ATOM 1578 C C . TRP A 1 201 ? 18.002 6.178 -16.011 1.00 86.44 201 TRP A C 1
ATOM 1580 O O . TRP A 1 201 ? 17.721 5.296 -16.821 1.00 86.44 201 TRP A O 1
ATOM 1590 N N . LEU A 1 202 ? 18.372 5.925 -14.763 1.00 86.19 202 LEU A N 1
ATOM 1591 C CA . LEU A 1 202 ? 18.207 4.631 -14.126 1.00 86.19 202 LEU A CA 1
ATOM 1592 C C . LEU A 1 202 ? 16.787 4.561 -13.561 1.00 86.19 202 LEU A C 1
ATOM 1594 O O . LEU A 1 202 ? 16.476 5.259 -12.595 1.00 86.19 202 LEU A O 1
ATOM 1598 N N . VAL A 1 203 ? 15.928 3.739 -14.159 1.00 86.38 203 VAL A N 1
ATOM 1599 C CA . VAL A 1 203 ? 14.535 3.586 -13.736 1.00 86.38 203 VAL A CA 1
ATOM 1600 C C . VAL A 1 203 ? 14.378 2.299 -12.937 1.00 86.38 203 VAL A C 1
ATOM 1602 O O . VAL A 1 203 ? 14.798 1.219 -13.357 1.00 86.38 203 VAL A O 1
ATOM 1605 N N . THR A 1 204 ? 13.757 2.426 -11.774 1.00 86.75 204 THR A N 1
ATOM 1606 C CA . THR A 1 204 ? 13.518 1.336 -10.828 1.00 86.75 204 THR A CA 1
ATOM 1607 C C . THR A 1 204 ? 12.045 1.278 -10.447 1.00 86.75 204 THR A C 1
ATOM 1609 O O . THR A 1 204 ? 11.277 2.184 -10.770 1.00 86.75 204 THR A O 1
ATOM 1612 N N . THR A 1 205 ? 11.664 0.257 -9.685 1.00 85.56 205 THR A N 1
ATOM 1613 C CA . THR A 1 205 ? 10.320 0.155 -9.108 1.00 85.56 205 THR A CA 1
ATOM 1614 C C . THR A 1 205 ? 10.038 1.167 -7.998 1.00 85.56 205 THR A C 1
ATOM 1616 O O . THR A 1 205 ? 8.944 1.155 -7.455 1.00 85.56 205 THR A O 1
ATOM 1619 N N . ARG A 1 206 ? 10.977 2.041 -7.613 1.00 82.44 206 ARG A N 1
ATOM 1620 C CA . ARG A 1 206 ? 10.707 3.106 -6.629 1.00 82.44 206 ARG A CA 1
ATOM 1621 C C . ARG A 1 206 ? 10.862 4.498 -7.201 1.00 82.44 206 ARG A C 1
ATOM 1623 O O . ARG A 1 206 ? 10.117 5.393 -6.821 1.00 82.44 206 ARG A O 1
ATOM 1630 N N . ASN A 1 207 ? 11.846 4.714 -8.064 1.00 82.12 207 ASN A N 1
ATOM 1631 C CA . ASN A 1 207 ? 12.108 6.034 -8.619 1.00 82.12 207 ASN A CA 1
ATOM 1632 C C . ASN A 1 207 ? 12.939 5.968 -9.908 1.00 82.12 207 ASN A C 1
ATOM 1634 O O . ASN A 1 207 ? 13.417 4.909 -10.323 1.00 82.12 207 ASN A O 1
ATOM 1638 N N . GLN A 1 208 ? 13.140 7.134 -10.509 1.00 83.69 208 GLN A N 1
ATOM 1639 C CA . GLN A 1 208 ? 14.080 7.385 -11.590 1.00 83.69 208 GLN A CA 1
ATOM 1640 C C . GLN A 1 208 ? 15.245 8.244 -11.090 1.00 83.69 208 GLN A C 1
ATOM 1642 O O . GLN A 1 208 ? 15.043 9.250 -10.407 1.00 83.69 208 GLN A O 1
ATOM 1647 N N . TYR A 1 209 ? 16.468 7.862 -11.447 1.00 84.56 209 TYR A N 1
ATOM 1648 C CA . TYR A 1 209 ? 17.684 8.530 -10.989 1.00 84.56 209 TYR A CA 1
ATOM 1649 C C . TYR A 1 209 ? 18.519 8.999 -12.175 1.00 84.56 209 TYR A C 1
ATOM 1651 O O . TYR A 1 209 ? 18.764 8.213 -13.093 1.00 84.56 209 TYR A O 1
ATOM 1659 N N . PRO A 1 210 ? 18.957 10.267 -12.193 1.00 85.50 210 PRO A N 1
ATOM 1660 C CA . PRO A 1 210 ? 19.861 10.751 -13.216 1.00 85.50 210 PRO A CA 1
ATOM 1661 C C . PRO A 1 210 ? 21.270 10.251 -12.900 1.00 85.50 210 PRO A C 1
ATOM 1663 O O . PRO A 1 210 ? 21.873 10.624 -11.892 1.00 85.50 210 PRO A O 1
ATOM 1666 N N . CYS A 1 211 ? 21.808 9.421 -13.779 1.00 84.19 211 CYS A N 1
ATOM 1667 C CA . CYS A 1 211 ? 23.145 8.869 -13.651 1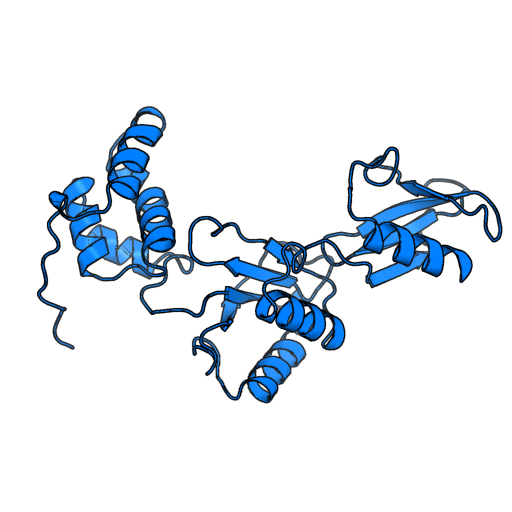.00 84.19 211 CYS A CA 1
ATOM 1668 C C . CYS A 1 211 ? 23.999 9.237 -14.864 1.00 84.19 211 CYS A C 1
ATOM 1670 O O . CYS A 1 211 ? 23.492 9.556 -15.938 1.00 84.19 211 CYS A O 1
ATOM 1672 N N . VAL A 1 212 ? 25.309 9.184 -14.683 1.00 83.88 212 VAL A N 1
ATOM 1673 C CA . VAL A 1 212 ? 26.311 9.322 -15.732 1.00 83.88 212 VAL A CA 1
ATOM 1674 C C . VAL A 1 212 ? 27.011 7.981 -15.888 1.00 83.88 212 VAL A C 1
ATOM 1676 O O . VAL A 1 212 ? 27.439 7.386 -14.899 1.00 83.88 212 VAL A O 1
ATOM 1679 N N . LEU A 1 213 ? 27.128 7.510 -17.125 1.00 81.38 213 LEU A N 1
ATOM 1680 C CA . LEU A 1 213 ? 27.950 6.351 -17.451 1.00 81.38 213 LEU A CA 1
ATOM 1681 C C . LEU A 1 213 ? 29.380 6.810 -17.741 1.00 81.38 213 LEU A C 1
ATOM 1683 O O . LEU A 1 213 ? 29.611 7.588 -18.668 1.00 81.38 213 LEU A O 1
ATOM 1687 N N . GLU A 1 214 ? 30.342 6.315 -16.966 1.00 79.38 214 GLU A N 1
ATOM 1688 C CA . GLU A 1 214 ? 31.771 6.556 -17.188 1.00 79.38 214 GLU A CA 1
ATOM 1689 C C . GLU A 1 214 ? 32.515 5.234 -17.414 1.00 79.38 214 GLU A C 1
ATOM 1691 O O . GLU A 1 214 ? 32.308 4.263 -16.691 1.00 79.38 214 GLU A O 1
ATOM 1696 N N . GLY A 1 215 ? 33.412 5.192 -18.403 1.00 70.75 215 GLY A N 1
ATOM 1697 C CA . GLY A 1 215 ? 34.187 3.996 -18.757 1.00 70.75 215 GLY A CA 1
ATOM 1698 C C . GLY A 1 215 ? 33.703 3.298 -20.034 1.00 70.75 215 GLY A C 1
ATOM 1699 O O . GLY A 1 215 ? 32.909 3.846 -20.792 1.00 70.75 215 GLY A O 1
ATOM 1700 N N . SER A 1 216 ? 34.229 2.099 -20.303 1.00 61.22 216 SER A N 1
ATOM 1701 C CA . SER A 1 216 ? 33.869 1.281 -21.474 1.00 61.22 216 SER A CA 1
ATOM 1702 C C . SER A 1 216 ? 33.954 -0.215 -21.149 1.00 61.22 216 SER A C 1
ATOM 1704 O O . SER A 1 216 ? 34.825 -0.629 -20.377 1.00 61.22 216 SER A O 1
ATOM 1706 N N . GLY A 1 217 ? 33.048 -1.020 -21.717 1.00 62.94 217 GLY A N 1
ATOM 1707 C CA . GLY A 1 217 ? 33.002 -2.473 -21.519 1.00 62.94 217 GLY A CA 1
ATOM 1708 C C . GLY A 1 217 ? 32.838 -2.876 -20.048 1.00 62.94 217 GLY A C 1
ATOM 1709 O O . GLY A 1 217 ? 31.992 -2.345 -19.334 1.00 62.94 217 GLY A O 1
ATOM 1710 N N . ASP A 1 218 ? 33.680 -3.792 -19.567 1.00 58.12 218 ASP A N 1
ATOM 1711 C CA . ASP A 1 218 ? 33.628 -4.302 -18.187 1.00 58.12 218 ASP A CA 1
ATOM 1712 C C . ASP A 1 218 ? 34.012 -3.274 -17.106 1.00 58.12 218 ASP A C 1
ATOM 1714 O O . ASP A 1 218 ? 33.790 -3.523 -15.922 1.00 58.12 218 ASP A O 1
ATOM 1718 N N . ALA A 1 219 ? 34.568 -2.120 -17.491 1.00 58.25 219 ALA A N 1
ATOM 1719 C CA . ALA A 1 219 ? 34.946 -1.041 -16.579 1.00 58.25 219 ALA A CA 1
ATOM 1720 C C . ALA A 1 219 ? 33.892 0.079 -16.486 1.00 58.25 219 ALA A C 1
ATOM 1722 O O . ALA A 1 219 ? 34.189 1.142 -15.935 1.00 58.25 219 ALA A O 1
ATOM 1723 N N . MET A 1 220 ? 32.693 -0.124 -17.047 1.00 64.19 220 MET A N 1
ATOM 1724 C CA . MET A 1 220 ? 31.630 0.878 -17.019 1.00 64.19 220 MET A CA 1
ATOM 1725 C C . MET A 1 220 ? 31.080 1.062 -15.597 1.00 64.19 220 MET A C 1
ATOM 1727 O O . MET A 1 220 ? 30.691 0.107 -14.925 1.00 64.19 220 MET A O 1
ATOM 1731 N N . LYS A 1 221 ? 31.059 2.313 -15.138 1.00 70.81 221 LYS A N 1
ATOM 1732 C CA . LYS A 1 221 ? 30.568 2.726 -13.825 1.00 70.81 221 LYS A CA 1
ATOM 1733 C C . LYS A 1 221 ? 29.343 3.607 -13.985 1.00 70.81 221 LYS A C 1
ATOM 1735 O O . LYS A 1 221 ? 29.340 4.537 -14.789 1.00 70.81 221 LYS A O 1
ATOM 1740 N N . VAL A 1 222 ? 28.333 3.335 -13.168 1.00 71.06 222 VAL A N 1
ATOM 1741 C CA . VAL A 1 222 ? 27.153 4.187 -13.034 1.00 71.06 222 VAL A CA 1
ATOM 1742 C C . VAL A 1 222 ? 27.407 5.168 -11.899 1.00 71.06 222 VAL A C 1
ATOM 1744 O O . VAL A 1 222 ? 27.478 4.779 -10.734 1.00 71.06 222 VAL A O 1
ATOM 1747 N N . ILE A 1 223 ? 27.575 6.440 -12.244 1.00 73.06 223 ILE A N 1
ATOM 1748 C CA . ILE A 1 223 ? 27.749 7.525 -11.281 1.00 73.06 223 ILE A CA 1
ATOM 1749 C C . ILE A 1 223 ? 26.415 8.235 -11.128 1.00 73.06 223 ILE A C 1
ATOM 1751 O O . ILE A 1 223 ? 25.962 8.944 -12.019 1.00 73.06 223 ILE A O 1
ATOM 1755 N N . ASP A 1 224 ? 25.770 8.044 -9.989 1.00 70.31 224 ASP A N 1
ATOM 1756 C CA . ASP A 1 224 ? 24.531 8.742 -9.678 1.00 70.31 224 ASP A CA 1
ATOM 1757 C C . ASP A 1 224 ? 24.788 10.201 -9.285 1.00 70.31 224 ASP A C 1
ATOM 1759 O O . ASP A 1 224 ? 25.587 10.478 -8.388 1.00 70.31 224 ASP A O 1
ATOM 1763 N N . GLY A 1 225 ? 24.061 11.130 -9.914 1.00 62.91 225 GLY A N 1
ATOM 1764 C CA . GLY A 1 225 ? 24.137 12.561 -9.625 1.00 62.91 225 GLY A CA 1
ATOM 1765 C C . GLY A 1 225 ? 23.728 12.935 -8.195 1.00 62.91 225 GLY A C 1
ATOM 1766 O O . GLY A 1 225 ? 24.111 14.005 -7.725 1.00 62.91 225 GLY A O 1
ATOM 1767 N N . PHE A 1 226 ? 23.001 12.064 -7.487 1.00 63.84 226 PHE A N 1
ATOM 1768 C CA . PHE A 1 226 ? 22.619 12.255 -6.082 1.00 63.84 226 PHE A CA 1
ATOM 1769 C C . PHE A 1 226 ? 23.433 11.414 -5.086 1.00 63.84 226 PHE A C 1
ATOM 1771 O O . PHE A 1 226 ? 23.200 11.504 -3.879 1.00 63.84 226 PHE A O 1
ATOM 1778 N N . GLY A 1 227 ? 24.386 10.602 -5.557 1.00 61.66 227 GLY A N 1
ATOM 1779 C CA . GLY A 1 227 ? 25.213 9.757 -4.690 1.00 61.66 227 GLY A CA 1
ATOM 1780 C C . GLY A 1 227 ? 24.421 8.712 -3.890 1.00 61.66 227 GLY A C 1
ATOM 1781 O O . GLY A 1 227 ? 24.861 8.300 -2.818 1.00 61.66 227 GLY A O 1
ATOM 1782 N N . LYS A 1 228 ? 23.244 8.297 -4.369 1.00 62.09 228 LYS A N 1
ATOM 1783 C CA . LYS A 1 228 ? 22.463 7.186 -3.810 1.00 62.09 228 LYS A CA 1
ATOM 1784 C C . LYS A 1 228 ? 23.062 5.833 -4.202 1.00 62.09 228 LYS A C 1
ATOM 1786 O O . LYS A 1 228 ? 23.010 4.898 -3.407 1.00 62.09 228 LYS A O 1
ATOM 1791 N N . PHE A 1 229 ? 23.653 5.745 -5.396 1.00 57.31 229 PHE A N 1
ATOM 1792 C CA . PHE A 1 229 ? 24.326 4.533 -5.889 1.00 57.31 229 PHE A CA 1
ATOM 1793 C C . PHE A 1 229 ? 25.862 4.580 -5.790 1.00 57.31 229 PHE A C 1
ATOM 1795 O O . PHE A 1 229 ? 26.503 3.540 -5.909 1.00 57.31 229 PHE A O 1
ATOM 1802 N N . GLY A 1 230 ? 26.453 5.754 -5.529 1.00 45.25 230 GLY A N 1
ATOM 1803 C CA . GLY A 1 230 ? 27.861 5.880 -5.130 1.00 45.25 230 GLY A CA 1
ATOM 1804 C C . GLY A 1 230 ? 28.042 5.538 -3.648 1.00 45.25 230 GLY A C 1
ATOM 1805 O O . GLY A 1 230 ? 27.159 5.833 -2.847 1.00 45.25 230 GLY A O 1
ATOM 1806 N N . ASP A 1 231 ? 29.156 4.895 -3.286 1.00 41.97 231 ASP A N 1
ATOM 1807 C CA . ASP A 1 231 ? 29.478 4.496 -1.903 1.00 41.97 231 ASP A CA 1
ATOM 1808 C C . ASP A 1 231 ? 28.345 3.738 -1.172 1.00 41.97 231 ASP A C 1
ATOM 1810 O O . ASP A 1 231 ? 28.086 3.980 0.005 1.00 41.97 231 ASP A O 1
ATOM 1814 N N . LEU A 1 232 ? 27.671 2.813 -1.876 1.00 44.06 232 LEU A N 1
ATOM 1815 C CA . LEU A 1 232 ? 26.791 1.776 -1.302 1.00 44.06 232 LEU A CA 1
ATOM 1816 C C . LEU A 1 232 ? 25.796 2.282 -0.233 1.00 44.06 232 LEU A C 1
ATOM 1818 O O . LEU A 1 232 ? 25.665 1.694 0.831 1.00 44.06 232 LEU A O 1
ATOM 1822 N N . LYS A 1 233 ? 25.033 3.349 -0.502 1.00 45.28 233 LYS A N 1
ATOM 1823 C CA . LYS A 1 233 ? 23.851 3.679 0.333 1.00 45.28 233 LYS A CA 1
ATOM 1824 C C . LYS A 1 233 ? 22.622 2.820 0.014 1.00 45.28 233 LYS A C 1
ATOM 1826 O O . LYS A 1 233 ? 21.614 2.898 0.713 1.00 45.28 233 LYS A O 1
ATOM 1831 N N . ASN A 1 234 ? 22.695 2.026 -1.053 1.00 55.03 234 ASN A N 1
ATOM 1832 C CA . ASN A 1 234 ? 21.741 0.977 -1.381 1.00 55.03 234 ASN A CA 1
ATOM 1833 C C . ASN A 1 234 ? 22.473 -0.370 -1.326 1.00 55.03 234 ASN A C 1
ATOM 1835 O O . ASN A 1 234 ? 23.226 -0.703 -2.244 1.00 55.03 234 ASN A O 1
ATOM 1839 N N . ASP A 1 235 ? 22.251 -1.127 -0.251 1.00 59.06 235 ASP A N 1
ATOM 1840 C CA . ASP A 1 235 ? 22.905 -2.412 0.039 1.00 59.06 235 ASP A CA 1
ATOM 1841 C C . ASP A 1 235 ? 22.303 -3.590 -0.750 1.00 59.06 235 ASP A C 1
ATOM 1843 O O . ASP A 1 235 ? 22.378 -4.736 -0.318 1.00 59.06 235 ASP A O 1
ATOM 1847 N N . ASN A 1 236 ? 21.652 -3.332 -1.887 1.00 69.56 236 ASN A N 1
ATOM 1848 C CA . ASN A 1 236 ? 20.981 -4.348 -2.695 1.00 69.56 236 ASN A CA 1
ATOM 1849 C C . ASN A 1 236 ? 21.912 -4.863 -3.814 1.00 69.56 236 ASN A C 1
ATOM 1851 O O . ASN A 1 236 ? 21.904 -4.305 -4.916 1.00 69.56 236 ASN A O 1
ATOM 1855 N N . PRO A 1 237 ? 22.712 -5.925 -3.586 1.00 70.44 237 PRO A N 1
ATOM 1856 C CA . PRO A 1 237 ? 23.703 -6.401 -4.554 1.00 70.44 237 PRO A CA 1
ATOM 1857 C C . PRO A 1 237 ? 23.078 -6.883 -5.867 1.00 70.44 237 PRO A C 1
ATOM 1859 O O . PRO A 1 237 ? 23.699 -6.758 -6.918 1.00 70.44 237 PRO A O 1
ATOM 1862 N N . ALA A 1 238 ? 21.844 -7.395 -5.825 1.00 73.25 238 ALA A N 1
ATOM 1863 C CA . ALA A 1 238 ? 21.131 -7.835 -7.019 1.00 73.25 238 ALA A CA 1
ATOM 1864 C C . ALA A 1 238 ? 20.777 -6.652 -7.934 1.00 73.25 238 ALA A C 1
ATOM 1866 O O . ALA A 1 238 ? 20.983 -6.736 -9.140 1.00 73.25 238 ALA A O 1
ATOM 1867 N N . LEU A 1 239 ? 20.351 -5.520 -7.360 1.00 75.06 239 LEU A N 1
ATOM 1868 C CA . LEU A 1 239 ? 20.100 -4.299 -8.128 1.00 75.06 239 LEU A CA 1
ATOM 1869 C C . LEU A 1 239 ? 21.384 -3.781 -8.795 1.00 75.06 239 LEU A C 1
ATOM 1871 O O . LEU A 1 239 ? 21.364 -3.434 -9.970 1.00 75.06 239 LEU A O 1
ATOM 1875 N N . HIS A 1 240 ? 22.515 -3.778 -8.080 1.00 74.31 240 HIS A N 1
ATOM 1876 C CA . HIS A 1 240 ? 23.807 -3.377 -8.660 1.00 74.31 240 HIS A CA 1
ATOM 1877 C C . HIS A 1 240 ? 24.239 -4.288 -9.815 1.00 74.31 240 HIS A C 1
ATOM 1879 O O . HIS A 1 240 ? 24.744 -3.795 -10.822 1.00 74.31 240 HIS A O 1
ATOM 1885 N N . ALA A 1 241 ? 24.017 -5.599 -9.697 1.00 76.25 241 ALA A N 1
ATOM 1886 C CA . ALA A 1 241 ? 24.328 -6.555 -10.757 1.00 76.25 241 ALA A CA 1
ATOM 1887 C C . ALA A 1 241 ? 23.450 -6.349 -12.006 1.00 76.25 241 ALA A C 1
ATOM 1889 O O . ALA A 1 241 ? 23.976 -6.334 -13.118 1.00 76.25 241 ALA A O 1
ATOM 1890 N N . GLU A 1 242 ? 22.142 -6.139 -11.825 1.00 78.00 242 GLU A N 1
ATOM 1891 C CA . GLU A 1 242 ? 21.192 -5.836 -12.908 1.00 78.00 242 GLU A CA 1
ATOM 1892 C C . GLU A 1 242 ? 21.568 -4.534 -13.635 1.00 78.00 242 GLU A C 1
ATOM 1894 O O . GLU A 1 242 ? 21.627 -4.496 -14.863 1.00 78.00 242 GLU A O 1
ATOM 1899 N N . ILE A 1 243 ? 21.913 -3.485 -12.880 1.00 77.56 243 ILE A N 1
ATOM 1900 C CA . ILE A 1 243 ? 22.353 -2.195 -13.427 1.00 77.56 243 ILE A CA 1
ATOM 1901 C C . ILE A 1 243 ? 23.654 -2.342 -14.216 1.00 77.56 243 ILE A C 1
ATOM 1903 O O . ILE A 1 243 ? 23.762 -1.815 -15.322 1.00 77.56 243 ILE A O 1
ATOM 1907 N N . ALA A 1 244 ? 24.644 -3.046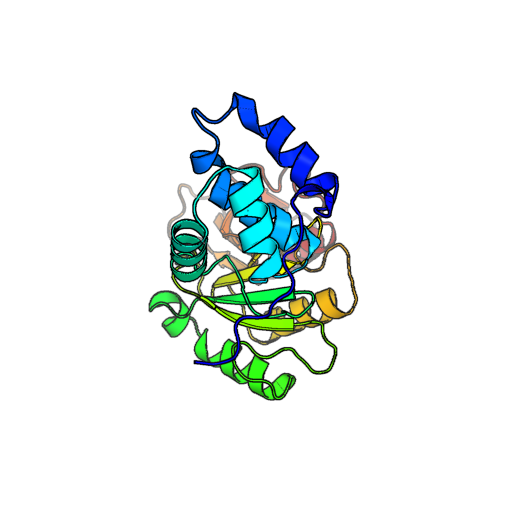 -13.663 1.00 76.00 244 ALA A N 1
ATOM 1908 C CA . ALA A 1 244 ? 25.926 -3.255 -14.327 1.00 76.00 244 ALA A CA 1
ATOM 1909 C C . ALA A 1 244 ? 25.776 -4.076 -15.616 1.00 76.00 244 ALA A C 1
ATOM 1911 O O . ALA A 1 244 ? 26.491 -3.819 -16.581 1.00 76.00 244 ALA A O 1
ATOM 1912 N N . ALA A 1 245 ? 24.851 -5.040 -15.648 1.00 78.50 245 ALA A N 1
ATOM 1913 C CA . ALA A 1 245 ? 24.522 -5.782 -16.861 1.00 78.50 245 ALA A CA 1
ATOM 1914 C C . ALA A 1 245 ? 23.876 -4.869 -17.915 1.00 78.50 245 ALA A C 1
ATOM 1916 O O . ALA A 1 245 ? 24.366 -4.812 -19.038 1.00 78.50 245 ALA A O 1
ATOM 1917 N N . ALA A 1 246 ? 22.857 -4.092 -17.534 1.00 78.81 246 ALA A N 1
ATOM 1918 C CA . ALA A 1 246 ? 22.168 -3.174 -18.443 1.00 78.81 246 ALA A CA 1
ATOM 1919 C C . ALA A 1 246 ? 23.083 -2.067 -18.990 1.00 78.81 246 ALA A C 1
ATOM 1921 O O . ALA A 1 246 ? 22.962 -1.672 -20.145 1.00 78.81 246 ALA A O 1
ATOM 1922 N N . ALA A 1 247 ? 24.027 -1.585 -18.179 1.00 76.12 247 ALA A N 1
ATOM 1923 C CA . ALA A 1 247 ? 24.993 -0.578 -18.601 1.00 76.12 247 ALA A CA 1
ATOM 1924 C C . ALA A 1 247 ? 25.886 -1.086 -19.752 1.00 76.12 247 ALA A C 1
ATOM 1926 O O . ALA A 1 247 ? 26.191 -0.330 -20.664 1.00 76.12 247 ALA A O 1
ATOM 1927 N N . LYS A 1 248 ? 26.254 -2.377 -19.766 1.00 74.25 248 LYS A N 1
ATOM 1928 C CA . LYS A 1 248 ? 27.095 -2.965 -20.828 1.00 74.25 248 LYS A CA 1
ATOM 1929 C C . LYS A 1 248 ? 26.402 -3.071 -22.190 1.00 74.25 248 LYS A C 1
ATOM 1931 O O . LYS A 1 248 ? 27.093 -3.256 -23.189 1.00 74.25 248 LYS A O 1
ATOM 1936 N N . GLU A 1 249 ? 25.073 -3.016 -22.226 1.00 70.50 249 GLU A N 1
ATOM 1937 C CA . GLU A 1 249 ? 24.277 -3.137 -23.455 1.00 70.50 249 GLU A CA 1
ATOM 1938 C C . GLU A 1 249 ? 24.039 -1.787 -24.165 1.00 70.50 249 GLU A C 1
ATOM 1940 O O . GLU A 1 249 ? 23.542 -1.778 -25.293 1.00 70.50 249 GLU A O 1
ATOM 1945 N N . LEU A 1 250 ? 24.402 -0.666 -23.525 1.00 65.75 250 LEU A N 1
ATOM 1946 C CA . LEU A 1 250 ? 24.257 0.716 -24.016 1.00 65.75 250 LEU A CA 1
ATOM 1947 C C . LEU A 1 250 ? 25.545 1.263 -24.648 1.00 65.75 250 LEU A C 1
ATOM 1949 O O . LEU A 1 250 ? 25.409 2.019 -25.640 1.00 65.75 250 LEU A O 1
#

Foldseek 3Di:
DPDQPPDQDALVNPDPQLVVVLVVCVVVDPALVVCLVVSLVSSCLVVVAQALNNLNSSCVVSVHDSVVSVVVLVVDPSHHHDHFAQKEKEWECPPLQVVVCSVVLQVLVCVVQVDHAQDAGPVSHYHYHYDHDPVPSPFHGKIWMAGHHPRRDTQIFGVDDNVLVVQLVVCSVVVPPCSSPKAWDAKAFDPDDPDDFRWIWGDIRRGTFIWGWDDAAQPTDTHTPVCCVPPCVPVDVNRVVVVSVRSNVD

pLDDT: mean 84.67, std 13.13, range [35.75, 96.5]

Sequence (250 aa):
MPELHTKDINPAELPKQITDFVKGIASQYPNSKAMLIPTLIEAQKYYGHVTDEVAMAIGKLLKVPYGEVEAVIDFYTMILQKPTGEYIVGLCDTWNCEWGGAAALKEHFIAKYGKGVGEITADGKFTLLMVECLCDCHNPPSLQFLQRGEHFTPTWSNNLTVELFDAILDDLAAGKADALRERFVRMEKKQNAPDDRNWVWLVTTRNQYPCVLEGSGDAMKVIDGFGKFGDLKNDNPALHAEIAAAAKEL

Secondary structure (DSSP, 8-state):
----------GGGS-HHHHHHHHHHGGGSSSSGGGHHHHHHHHHHHHSS--HHHHHHHHHHHT--HHHHHHHHHH-TTS--S---SEEEEEE-SHHHHHTTHHHHHHHHHHHHS--TTPBPTTS-EEEEEE---S-TTSSS-EEEEESGGG---EEE-S--HHHHHHHHHHHHTT-TTTTS--EEEEEE-SS-SSSS-EEEEEESS-EEEEEEESSGGG-EEEETTSSTGGGSS--HHHHHHHHHHHHT-